Protein AF-A0A958WQB4-F1 (afdb_monomer)

Nearest PDB structures (foldseek):
  7zge-assembly2_B  TM=8.335E-01  e=6.029E-06  Escherichia fergusonii ATCC 35469
  7zge-assembly3_C  TM=7.893E-01  e=1.306E-05  Escherichia fergusonii ATCC 35469
  3bhw-assembly1_A  TM=8.428E-01  e=6.746E-05  Paramagnetospirillum magneticum AMB-1
  3bhw-assembly2_B  TM=8.242E-01  e=7.080E-05  Paramagnetospirillum magneticum AMB-1

Structure (mmCIF, N/CA/C/O backbone):
data_AF-A0A958WQB4-F1
#
_entry.id   AF-A0A958WQB4-F1
#
loop_
_atom_site.group_PDB
_atom_site.id
_atom_site.type_symbol
_atom_site.label_atom_id
_atom_site.label_alt_id
_atom_site.label_comp_id
_atom_site.label_asym_id
_atom_site.label_entity_id
_atom_site.label_seq_id
_atom_site.pdbx_PDB_ins_code
_atom_site.Cartn_x
_atom_site.Cartn_y
_atom_site.Cartn_z
_atom_site.occupancy
_atom_site.B_iso_or_equiv
_atom_site.auth_seq_id
_atom_site.auth_comp_id
_atom_site.auth_asym_id
_atom_site.auth_atom_id
_atom_site.pdbx_PDB_model_num
ATOM 1 N N . MET A 1 1 ? 16.307 -32.058 22.772 1.00 36.66 1 MET A N 1
ATOM 2 C CA . MET A 1 1 ? 16.698 -31.246 21.601 1.00 36.66 1 MET A CA 1
ATOM 3 C C . MET A 1 1 ? 15.423 -30.976 20.825 1.00 36.66 1 MET A C 1
ATOM 5 O O . MET A 1 1 ? 14.982 -31.809 20.044 1.00 36.66 1 MET A O 1
ATOM 9 N N . GLU A 1 2 ? 14.735 -29.910 21.212 1.00 38.12 2 GLU A N 1
ATOM 10 C CA . GLU A 1 2 ? 13.388 -29.583 20.747 1.00 38.12 2 GLU A CA 1
ATOM 11 C C . GLU A 1 2 ? 13.478 -29.045 19.314 1.00 38.12 2 GLU A C 1
ATOM 13 O O . GLU A 1 2 ? 14.290 -28.166 19.022 1.00 38.12 2 GLU A O 1
ATOM 18 N N . ARG A 1 3 ? 12.714 -29.640 18.390 1.00 40.34 3 ARG A N 1
ATOM 19 C CA . ARG A 1 3 ? 12.592 -29.156 17.011 1.00 40.34 3 ARG A CA 1
ATOM 20 C C . ARG A 1 3 ? 12.003 -27.751 17.071 1.00 40.34 3 ARG A C 1
ATOM 22 O O . ARG A 1 3 ? 10.823 -27.598 17.363 1.00 40.34 3 ARG A O 1
ATOM 29 N N . MET A 1 4 ? 12.822 -26.748 16.779 1.00 41.34 4 MET A N 1
ATOM 30 C CA . MET A 1 4 ? 12.370 -25.382 16.558 1.00 41.34 4 MET A CA 1
ATOM 31 C C . MET A 1 4 ? 11.388 -25.420 15.382 1.00 41.34 4 MET A C 1
ATOM 33 O O . MET A 1 4 ? 11.784 -25.669 14.242 1.00 41.34 4 MET A O 1
ATOM 37 N N . MET A 1 5 ? 10.090 -25.305 15.678 1.00 45.34 5 MET A N 1
ATOM 38 C CA . MET A 1 5 ? 9.065 -25.149 14.653 1.00 45.34 5 MET A CA 1
ATOM 39 C C . MET A 1 5 ? 9.446 -23.919 13.836 1.00 45.34 5 MET A C 1
ATOM 41 O O . MET A 1 5 ? 9.732 -22.868 14.405 1.00 45.34 5 MET A O 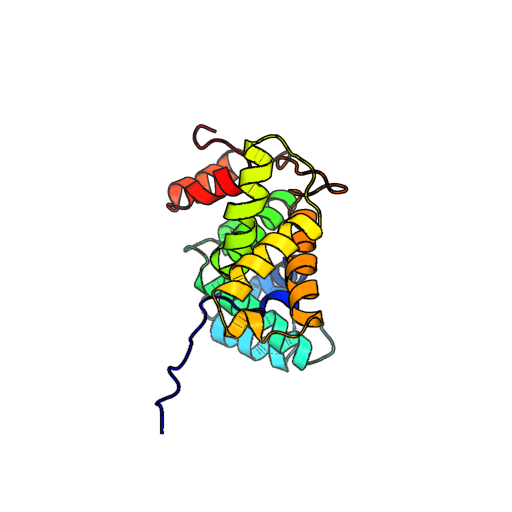1
ATOM 45 N N . ASN A 1 6 ? 9.497 -24.059 12.515 1.00 48.12 6 ASN A N 1
ATOM 46 C CA . ASN A 1 6 ? 9.688 -22.929 11.623 1.00 48.12 6 ASN A CA 1
ATOM 47 C C . ASN A 1 6 ? 8.439 -22.046 11.771 1.00 48.12 6 ASN A C 1
ATOM 49 O O . ASN A 1 6 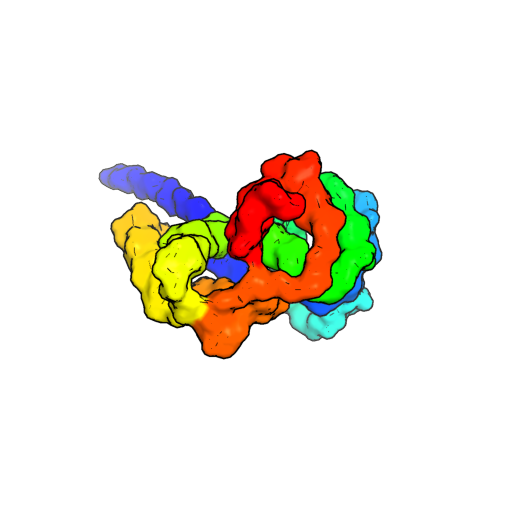? 7.394 -22.363 11.204 1.00 48.12 6 ASN A O 1
ATOM 53 N N . VAL A 1 7 ? 8.492 -21.030 12.639 1.00 58.22 7 VAL A N 1
ATOM 54 C CA . VAL A 1 7 ? 7.377 -20.101 12.848 1.00 58.22 7 VAL A CA 1
ATOM 55 C C . VAL A 1 7 ? 7.329 -19.211 11.613 1.00 58.22 7 VAL A C 1
ATOM 57 O O . VAL A 1 7 ? 7.989 -18.180 11.546 1.00 58.22 7 VAL A O 1
ATOM 60 N N . GLU A 1 8 ? 6.623 -19.656 10.578 1.00 79.81 8 GLU A N 1
ATOM 61 C CA . GLU A 1 8 ? 6.392 -18.845 9.389 1.00 79.81 8 GLU A CA 1
ATOM 62 C C . GLU A 1 8 ? 5.278 -17.839 9.677 1.00 79.81 8 GLU A C 1
ATOM 64 O O . GLU A 1 8 ? 4.127 -18.201 9.917 1.00 79.81 8 GLU A O 1
ATOM 69 N N . SER A 1 9 ? 5.629 -16.554 9.655 1.00 88.81 9 SER A N 1
ATOM 70 C CA . SER A 1 9 ? 4.655 -15.472 9.746 1.00 88.81 9 SER A CA 1
ATOM 71 C C . SER A 1 9 ? 4.117 -15.115 8.367 1.00 88.81 9 SER A C 1
ATOM 73 O O . SER A 1 9 ? 4.869 -14.945 7.405 1.00 88.81 9 SER A O 1
ATOM 75 N N . LYS A 1 10 ? 2.800 -14.909 8.281 1.00 93.44 10 LYS A N 1
ATOM 76 C CA . LYS A 1 10 ? 2.170 -14.296 7.101 1.00 93.44 10 LYS A CA 1
ATOM 77 C C . LYS A 1 10 ? 2.509 -12.805 6.971 1.00 93.44 10 LYS A C 1
ATOM 79 O O . LYS A 1 10 ? 2.299 -12.213 5.912 1.00 93.44 10 LYS A O 1
ATOM 84 N N . TYR A 1 11 ? 2.971 -12.171 8.047 1.00 94.19 11 TYR A N 1
ATOM 85 C CA . TYR A 1 11 ? 3.299 -10.756 8.068 1.00 94.19 11 TYR A CA 1
ATOM 86 C C . TYR A 1 11 ? 4.741 -10.539 7.629 1.00 94.19 11 TYR A C 1
ATOM 88 O O . TYR A 1 11 ? 5.674 -11.203 8.070 1.00 94.19 11 TYR A O 1
ATOM 96 N N . SER A 1 12 ? 4.936 -9.553 6.758 1.00 91.81 12 SER A N 1
ATOM 97 C CA . SER A 1 12 ? 6.267 -9.117 6.360 1.00 91.81 12 SER A CA 1
ATOM 98 C C . SER A 1 12 ? 6.354 -7.600 6.375 1.00 91.81 12 SER A C 1
ATOM 100 O O . SER A 1 12 ? 5.387 -6.891 6.096 1.00 91.81 12 SER A O 1
ATOM 102 N N . ALA A 1 13 ? 7.552 -7.106 6.666 1.00 90.19 13 ALA A N 1
ATOM 103 C CA . ALA A 1 13 ? 7.861 -5.685 6.703 1.00 90.19 13 ALA A CA 1
ATOM 104 C C . ALA A 1 13 ? 8.414 -5.159 5.361 1.00 90.19 13 ALA A C 1
ATOM 106 O O . ALA A 1 13 ? 8.990 -4.071 5.297 1.00 90.19 13 ALA A O 1
ATOM 107 N N . SER A 1 14 ? 8.287 -5.926 4.268 1.00 86.62 14 SER A N 1
ATOM 108 C CA . SER A 1 14 ? 8.971 -5.616 3.003 1.00 86.62 14 SER A CA 1
ATOM 109 C C . SER A 1 14 ? 8.533 -4.294 2.376 1.00 86.62 14 SER A C 1
ATOM 111 O O . SER A 1 14 ? 9.332 -3.606 1.742 1.00 86.62 14 SER A O 1
ATOM 113 N N . PHE A 1 15 ? 7.279 -3.908 2.612 1.00 87.00 15 PHE A N 1
ATOM 114 C CA . PHE A 1 15 ? 6.702 -2.675 2.093 1.00 87.00 15 PHE A CA 1
ATOM 115 C C . PHE A 1 15 ? 7.286 -1.412 2.737 1.00 87.00 15 PHE A C 1
ATOM 117 O O . PHE A 1 15 ? 7.077 -0.321 2.221 1.00 87.00 15 PHE A O 1
ATOM 124 N N . ILE A 1 16 ? 8.062 -1.505 3.827 1.00 88.00 16 ILE A N 1
ATOM 125 C CA . ILE A 1 16 ? 8.692 -0.335 4.467 1.00 88.00 16 ILE A CA 1
ATOM 126 C C . ILE A 1 16 ? 9.502 0.507 3.463 1.00 88.00 16 ILE A C 1
ATOM 128 O O . ILE A 1 16 ? 9.604 1.730 3.584 1.00 88.00 16 ILE A O 1
ATOM 132 N N . ALA A 1 17 ? 10.104 -0.144 2.468 1.00 76.38 17 ALA A N 1
ATOM 133 C CA . ALA A 1 17 ? 10.902 0.527 1.449 1.00 76.38 17 ALA A CA 1
ATOM 134 C C . ALA A 1 17 ? 10.060 1.195 0.342 1.00 76.38 17 ALA A C 1
ATOM 136 O O . ALA A 1 17 ? 10.624 1.909 -0.485 1.00 76.38 17 ALA A O 1
ATOM 137 N N . ALA A 1 18 ? 8.742 0.976 0.317 1.00 79.31 18 ALA A N 1
ATOM 138 C CA . ALA A 1 18 ? 7.855 1.320 -0.785 1.00 79.31 18 ALA A CA 1
ATOM 139 C C . ALA A 1 18 ? 6.419 1.602 -0.295 1.00 79.31 18 ALA A C 1
ATOM 141 O O . ALA A 1 18 ? 5.654 0.672 -0.051 1.00 79.31 18 ALA A O 1
ATOM 142 N N . ALA A 1 19 ? 6.031 2.884 -0.209 1.00 89.12 19 ALA A N 1
ATOM 143 C CA . ALA A 1 19 ? 4.613 3.268 -0.081 1.00 89.12 19 ALA A CA 1
ATOM 144 C C . ALA A 1 19 ? 3.876 3.054 -1.419 1.00 89.12 19 ALA A C 1
ATOM 146 O O . ALA A 1 19 ? 4.029 1.988 -2.014 1.00 89.12 19 ALA A O 1
ATOM 147 N N . LEU A 1 20 ? 3.115 4.013 -1.962 1.00 93.88 20 LEU A N 1
ATOM 148 C CA . LEU A 1 20 ? 2.365 3.750 -3.199 1.00 93.88 20 LEU A CA 1
ATOM 149 C C . LEU A 1 20 ? 3.245 3.526 -4.429 1.00 93.88 20 LEU A C 1
ATOM 151 O O . LEU A 1 20 ? 2.825 2.805 -5.326 1.00 93.88 20 LEU A O 1
ATOM 155 N N . LEU A 1 21 ? 4.465 4.073 -4.466 1.00 94.69 21 LEU A N 1
ATOM 156 C CA . LEU A 1 21 ? 5.343 4.025 -5.647 1.00 94.69 21 LEU A CA 1
ATOM 157 C C . LEU A 1 21 ? 4.671 4.592 -6.915 1.00 94.69 21 LEU A C 1
ATOM 159 O O . LEU A 1 21 ? 4.857 4.072 -8.015 1.00 94.69 21 LEU A O 1
ATOM 163 N N . TYR A 1 22 ? 3.842 5.629 -6.764 1.00 96.94 22 TYR A N 1
ATOM 164 C CA . TYR A 1 22 ? 3.031 6.160 -7.861 1.00 96.94 22 TYR A CA 1
ATOM 165 C C . TYR A 1 22 ? 3.889 6.643 -9.040 1.00 96.94 22 TYR A C 1
ATOM 167 O O . TYR A 1 22 ? 3.704 6.190 -10.168 1.00 96.94 22 TYR A O 1
ATOM 175 N N . GLN A 1 23 ? 4.890 7.487 -8.774 1.00 96.12 23 GLN A N 1
ATOM 176 C CA . GLN A 1 23 ? 5.775 8.030 -9.811 1.00 96.12 23 GLN A CA 1
ATOM 177 C C . GLN A 1 23 ? 6.659 6.954 -10.452 1.00 96.12 23 GLN A C 1
ATOM 179 O O . GLN A 1 23 ? 6.978 7.019 -11.639 1.00 96.12 23 GLN A O 1
ATOM 184 N N . GLU A 1 24 ? 7.069 5.943 -9.689 1.00 95.94 24 GLU A N 1
ATOM 185 C CA . GLU A 1 24 ? 7.783 4.785 -10.221 1.00 95.94 24 GLU A CA 1
ATOM 186 C C . GLU A 1 24 ? 6.883 4.003 -11.181 1.00 95.94 24 GLU A C 1
ATOM 188 O O . GLU A 1 24 ? 7.303 3.721 -12.301 1.00 95.94 24 GLU A O 1
ATOM 193 N N . CYS A 1 25 ? 5.642 3.699 -10.785 1.00 96.94 25 CYS A N 1
ATOM 194 C CA . CYS A 1 25 ? 4.697 2.972 -11.633 1.00 96.94 25 CYS A CA 1
ATOM 195 C C . CYS A 1 25 ? 4.394 3.737 -12.928 1.00 96.94 25 CYS A C 1
ATOM 197 O O . CYS A 1 25 ? 4.380 3.126 -13.994 1.00 96.94 25 CYS A O 1
ATOM 199 N N . LEU A 1 26 ? 4.240 5.067 -12.869 1.00 97.56 26 LEU A N 1
ATOM 200 C CA . LEU A 1 26 ? 4.072 5.890 -14.071 1.00 97.56 26 LEU A CA 1
ATOM 201 C C . LEU A 1 26 ? 5.257 5.768 -15.032 1.00 97.56 26 LEU A C 1
ATOM 203 O O . LEU A 1 26 ? 5.066 5.549 -16.227 1.00 97.56 26 LEU A O 1
ATOM 207 N N . ARG A 1 27 ? 6.486 5.855 -14.513 1.00 96.69 27 ARG A N 1
ATOM 208 C CA . ARG A 1 27 ? 7.704 5.704 -15.323 1.00 96.69 27 ARG A CA 1
ATOM 209 C C . ARG A 1 27 ? 7.843 4.301 -15.912 1.00 96.69 27 ARG A C 1
ATOM 211 O O . ARG A 1 27 ? 8.322 4.146 -17.029 1.00 96.69 27 ARG A O 1
ATOM 218 N N . MET A 1 28 ? 7.368 3.283 -15.200 1.00 96.31 28 MET A N 1
ATOM 219 C CA . MET A 1 28 ? 7.376 1.890 -15.649 1.00 96.31 28 MET A CA 1
ATOM 220 C C . MET A 1 28 ? 6.181 1.507 -16.534 1.00 96.31 28 MET A C 1
ATOM 222 O O . MET A 1 28 ? 6.001 0.318 -16.783 1.00 96.31 28 MET A O 1
ATOM 226 N N . LYS A 1 29 ? 5.384 2.458 -17.049 1.00 97.44 29 LYS A N 1
ATOM 227 C CA . LYS A 1 29 ? 4.198 2.174 -17.881 1.00 97.44 29 LYS A CA 1
ATOM 228 C C . LYS A 1 29 ? 4.443 1.123 -18.958 1.00 97.44 29 LYS A C 1
ATOM 230 O O . LYS A 1 29 ? 3.736 0.120 -19.011 1.00 97.44 29 LYS A O 1
ATOM 235 N N . GLU A 1 30 ? 5.478 1.324 -19.768 1.00 97.19 30 GLU A N 1
ATOM 236 C CA . GLU A 1 30 ? 5.793 0.411 -20.867 1.00 97.19 30 GLU A CA 1
ATOM 237 C C . GLU A 1 30 ? 6.183 -0.983 -20.370 1.00 97.19 30 GLU A C 1
ATOM 239 O O . GLU A 1 30 ? 5.882 -1.967 -21.035 1.00 97.19 30 GLU A O 1
ATOM 244 N N . ILE A 1 31 ? 6.830 -1.088 -19.205 1.00 97.62 31 ILE A N 1
ATOM 245 C CA . ILE A 1 31 ? 7.198 -2.368 -18.584 1.00 97.62 31 ILE A CA 1
ATOM 246 C C . ILE A 1 31 ? 5.948 -3.074 -18.045 1.00 97.62 31 ILE A C 1
ATOM 248 O O . ILE A 1 31 ? 5.775 -4.265 -18.286 1.00 97.62 31 ILE A O 1
ATOM 252 N N . LEU A 1 32 ? 5.070 -2.345 -17.351 1.00 97.69 32 LEU A N 1
ATOM 253 C CA . LEU A 1 32 ? 3.864 -2.868 -16.695 1.00 97.69 32 LEU A CA 1
ATOM 254 C C . LEU A 1 32 ? 2.785 -3.336 -17.679 1.00 97.69 32 LEU A C 1
ATOM 256 O O . LEU A 1 32 ? 2.013 -4.235 -17.361 1.00 97.69 32 LEU A O 1
ATOM 260 N N . LEU A 1 33 ? 2.732 -2.738 -18.870 1.00 97.44 33 LEU A N 1
ATOM 261 C CA . LEU A 1 33 ? 1.832 -3.148 -19.953 1.00 97.44 33 LEU A CA 1
ATOM 262 C C . LEU A 1 33 ? 2.430 -4.240 -20.855 1.00 97.44 33 LEU A C 1
ATOM 264 O O . LEU A 1 33 ? 1.761 -4.719 -21.768 1.00 97.44 33 LEU A O 1
ATOM 268 N N . SER A 1 34 ? 3.688 -4.621 -20.629 1.00 96.44 34 SER A N 1
ATOM 269 C CA . SER A 1 34 ? 4.406 -5.558 -21.486 1.00 96.44 34 SER A CA 1
ATOM 270 C C . SER A 1 34 ? 3.982 -7.005 -21.230 1.00 96.44 34 SER A C 1
ATOM 272 O O . SER A 1 34 ? 3.975 -7.420 -20.070 1.00 96.44 34 SER A O 1
ATOM 274 N N . PRO A 1 35 ? 3.776 -7.830 -22.275 1.00 94.06 35 PRO A N 1
ATOM 275 C CA . PRO A 1 35 ? 3.652 -9.278 -22.092 1.00 94.06 35 PRO A CA 1
ATOM 276 C C . PRO A 1 35 ? 4.941 -9.884 -21.499 1.00 94.06 35 PRO A C 1
ATOM 278 O O . PRO A 1 35 ? 4.878 -10.777 -20.662 1.00 94.06 35 PRO A O 1
ATOM 281 N N . ASP A 1 36 ? 6.109 -9.319 -21.833 1.00 95.94 36 ASP A N 1
ATOM 282 C CA . ASP A 1 36 ? 7.420 -9.714 -21.286 1.00 95.94 36 ASP A CA 1
ATOM 283 C C . ASP A 1 36 ? 7.788 -9.020 -19.954 1.00 95.94 36 ASP A C 1
ATOM 285 O O . ASP A 1 36 ? 8.954 -8.673 -19.725 1.00 95.94 36 ASP A O 1
ATOM 289 N N . PHE A 1 37 ? 6.806 -8.761 -19.083 1.00 96.38 37 PHE A N 1
ATOM 290 C CA . PHE A 1 37 ? 6.986 -8.005 -17.834 1.00 96.38 37 PHE A CA 1
ATOM 291 C C . PHE A 1 37 ? 8.213 -8.456 -17.022 1.00 96.38 37 PHE A C 1
ATOM 293 O O . PHE A 1 37 ? 9.080 -7.635 -16.718 1.00 96.38 37 PHE A O 1
ATOM 300 N N . GLU A 1 38 ? 8.334 -9.755 -16.720 1.00 96.31 38 GLU A N 1
ATOM 301 C CA . GLU A 1 38 ? 9.395 -10.278 -15.842 1.00 96.31 38 GLU A CA 1
ATOM 302 C C . GLU A 1 38 ? 10.807 -10.044 -16.383 1.00 96.31 38 GLU A C 1
ATOM 304 O O . GLU A 1 38 ? 11.727 -9.694 -15.634 1.00 96.31 38 GLU A O 1
ATOM 309 N N . LYS A 1 39 ? 10.977 -10.179 -17.701 1.00 97.00 39 LYS A N 1
ATOM 310 C CA . LYS A 1 39 ? 12.251 -9.909 -18.366 1.00 97.00 39 LYS A CA 1
ATOM 311 C C . LYS A 1 39 ? 12.601 -8.427 -18.255 1.00 97.00 39 LYS A C 1
ATOM 313 O O . LYS A 1 39 ? 13.686 -8.083 -17.787 1.00 97.00 39 LYS A O 1
ATOM 318 N N . ARG A 1 40 ? 11.666 -7.549 -18.626 1.00 97.31 40 ARG A N 1
ATOM 319 C CA . ARG A 1 40 ? 11.899 -6.097 -18.682 1.00 97.31 40 ARG A CA 1
ATOM 320 C C . ARG A 1 40 ? 12.108 -5.483 -17.304 1.00 97.31 40 ARG A C 1
ATOM 322 O O . ARG A 1 40 ? 13.007 -4.668 -17.125 1.00 97.31 40 ARG A O 1
ATOM 329 N N . ILE A 1 41 ? 11.340 -5.909 -16.303 1.00 96.19 41 ILE A N 1
ATOM 330 C CA . ILE A 1 41 ? 11.527 -5.439 -14.927 1.00 96.19 41 ILE A CA 1
ATOM 331 C C . ILE A 1 41 ? 12.810 -6.001 -14.289 1.00 96.19 41 ILE A C 1
ATOM 333 O O . ILE A 1 41 ? 13.356 -5.409 -13.359 1.00 96.19 41 ILE A O 1
ATOM 337 N N . GLY A 1 42 ? 13.327 -7.132 -14.783 1.00 95.69 42 GLY A N 1
ATOM 338 C CA . GLY A 1 42 ? 14.665 -7.633 -14.456 1.00 95.69 42 GLY A CA 1
ATOM 339 C C . GLY A 1 42 ? 15.770 -6.746 -15.021 1.00 95.69 42 GLY A C 1
ATOM 340 O O . GLY A 1 42 ? 16.646 -6.319 -14.271 1.00 95.69 42 GLY A O 1
ATOM 341 N N . GLN A 1 43 ? 15.685 -6.423 -16.313 1.00 95.94 43 GLN A N 1
ATOM 342 C CA . GLN A 1 43 ? 16.634 -5.545 -17.009 1.00 95.94 43 GLN A CA 1
ATOM 343 C C . GLN A 1 43 ? 16.705 -4.152 -16.380 1.00 95.94 43 GLN A C 1
ATOM 345 O O . GLN A 1 43 ? 17.796 -3.631 -16.158 1.00 95.94 43 GLN A O 1
ATOM 350 N N . GLU A 1 44 ? 15.560 -3.594 -15.978 1.00 95.44 44 GLU A N 1
ATOM 351 C CA . GLU A 1 44 ? 15.486 -2.262 -15.368 1.00 95.44 44 GLU A CA 1
ATOM 352 C C . GLU A 1 44 ? 16.339 -2.117 -14.091 1.00 95.44 44 GLU A C 1
ATOM 354 O O . GLU A 1 44 ? 16.825 -1.027 -13.776 1.00 95.44 44 GLU A O 1
ATOM 359 N N . VAL A 1 45 ? 16.590 -3.208 -13.356 1.00 94.38 45 VAL A N 1
ATOM 360 C CA . VAL A 1 45 ? 17.476 -3.178 -12.177 1.00 94.38 45 VAL A CA 1
ATOM 361 C C . VAL A 1 45 ? 18.904 -2.789 -12.562 1.00 94.38 45 VAL A C 1
ATOM 363 O O . VAL A 1 45 ? 19.556 -2.037 -11.826 1.00 94.38 45 VAL A O 1
ATOM 366 N N . GLU A 1 46 ? 19.383 -3.272 -13.703 1.00 94.12 46 GLU A N 1
ATOM 367 C CA . GLU A 1 46 ? 20.739 -3.020 -14.188 1.00 94.12 46 GLU A CA 1
ATOM 368 C C . GLU A 1 46 ? 20.792 -1.758 -15.050 1.00 94.12 46 GLU A C 1
ATOM 370 O O . GLU A 1 46 ? 21.608 -0.876 -14.786 1.00 94.12 46 GLU A O 1
ATOM 375 N N . GLU A 1 47 ? 19.872 -1.638 -16.006 1.00 93.56 47 GLU A N 1
ATOM 376 C CA . GLU A 1 47 ? 19.889 -0.613 -17.053 1.00 93.56 47 GLU A CA 1
ATOM 377 C C . GLU A 1 47 ? 19.406 0.758 -16.561 1.00 93.56 47 GLU A C 1
ATOM 379 O O . GLU A 1 47 ? 19.881 1.779 -17.056 1.00 93.56 47 GLU A O 1
ATOM 384 N N . ASN A 1 48 ? 18.522 0.807 -15.550 1.00 93.69 48 ASN A N 1
ATOM 385 C CA . ASN A 1 48 ? 17.951 2.050 -15.009 1.00 93.69 48 ASN A CA 1
ATOM 386 C C . ASN A 1 48 ? 17.361 2.969 -16.096 1.00 93.69 48 ASN A C 1
ATOM 388 O O . ASN A 1 48 ? 17.518 4.194 -16.036 1.00 93.69 48 ASN A O 1
ATOM 392 N N . ALA A 1 49 ? 16.731 2.379 -17.109 1.00 92.62 49 ALA A N 1
ATOM 393 C CA . ALA A 1 49 ? 16.272 3.098 -18.285 1.00 92.62 49 ALA A CA 1
ATOM 394 C C . ALA A 1 49 ? 15.093 4.020 -17.951 1.00 92.62 49 ALA A C 1
ATOM 396 O O . ALA A 1 49 ? 14.994 5.109 -18.518 1.00 92.62 49 ALA A O 1
ATOM 397 N N . VAL A 1 50 ? 14.222 3.619 -17.014 1.00 92.81 50 VAL A N 1
ATOM 398 C CA . VAL A 1 50 ? 12.985 4.362 -16.708 1.00 92.81 50 VAL A CA 1
ATOM 399 C C . VAL A 1 50 ? 12.856 4.821 -15.257 1.00 92.81 50 VAL A C 1
ATOM 401 O O . VAL A 1 50 ? 12.303 5.889 -15.010 1.00 92.81 50 VAL A O 1
ATOM 404 N N . LEU A 1 51 ? 13.374 4.083 -14.271 1.00 89.88 51 LEU A N 1
ATOM 405 C CA . LEU A 1 51 ? 13.249 4.453 -12.855 1.00 89.88 51 LEU A CA 1
ATOM 406 C C . LEU A 1 51 ? 14.090 5.679 -12.500 1.00 89.88 51 LEU A C 1
ATOM 408 O O . LEU A 1 51 ? 13.768 6.388 -11.546 1.00 89.88 51 LEU A O 1
ATOM 412 N N . SER A 1 52 ? 15.181 5.923 -13.227 1.00 87.94 52 SER A N 1
ATOM 413 C CA . SER A 1 52 ? 16.137 7.008 -12.961 1.00 87.94 52 SER A CA 1
ATOM 414 C C . SER A 1 52 ? 16.619 7.057 -11.497 1.00 87.94 52 SER A C 1
ATOM 416 O O . SER A 1 52 ? 16.969 8.113 -10.970 1.00 87.94 52 SER A O 1
ATOM 418 N N . VAL A 1 53 ? 16.650 5.911 -10.810 1.00 89.50 53 VAL A N 1
ATOM 419 C CA . VAL A 1 53 ? 17.093 5.792 -9.415 1.00 89.50 53 VAL A CA 1
ATOM 420 C C . VAL A 1 53 ? 18.567 5.420 -9.405 1.00 89.50 53 VAL A C 1
ATOM 422 O O . VAL A 1 53 ? 18.953 4.367 -9.906 1.00 89.50 53 VAL A O 1
ATOM 425 N N . LYS A 1 54 ? 19.403 6.270 -8.799 1.00 88.19 54 LYS A N 1
ATOM 426 C CA . LYS A 1 54 ? 20.872 6.160 -8.872 1.00 88.19 54 LYS A CA 1
ATOM 427 C C . LYS A 1 54 ? 21.414 4.811 -8.396 1.00 88.19 54 LYS A C 1
ATOM 429 O O . LYS A 1 54 ? 22.289 4.237 -9.037 1.00 88.19 54 LYS A O 1
ATOM 434 N N . THR A 1 55 ? 20.911 4.294 -7.276 1.00 92.88 55 THR A N 1
ATOM 435 C CA . THR A 1 55 ? 21.484 3.094 -6.657 1.00 92.88 55 THR A CA 1
ATOM 436 C C . THR A 1 55 ? 20.783 1.822 -7.127 1.00 92.88 55 THR A C 1
ATOM 438 O O . THR A 1 55 ? 19.561 1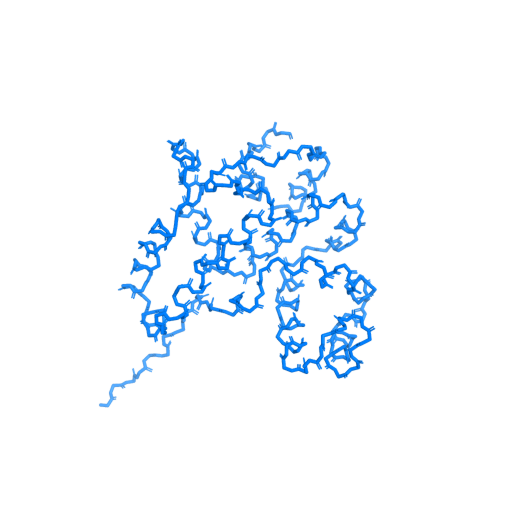.686 -7.041 1.00 92.88 55 THR A O 1
ATOM 441 N N . ARG A 1 56 ? 21.581 0.836 -7.553 1.00 94.56 56 ARG A N 1
ATOM 442 C CA . ARG A 1 56 ? 21.096 -0.499 -7.939 1.00 94.56 56 ARG A CA 1
ATOM 443 C C . ARG A 1 56 ? 20.295 -1.172 -6.824 1.00 94.56 56 ARG A C 1
ATOM 445 O O . ARG A 1 56 ? 19.278 -1.802 -7.085 1.00 94.56 56 ARG A O 1
ATOM 452 N N . SER A 1 57 ? 20.713 -1.004 -5.569 1.00 92.31 57 SER A N 1
ATOM 453 C CA . SER A 1 57 ? 20.002 -1.559 -4.411 1.00 92.31 57 SER A CA 1
ATOM 454 C C . SER A 1 57 ? 18.601 -0.966 -4.237 1.00 92.31 57 SER A C 1
ATOM 456 O O . SER A 1 57 ? 17.668 -1.703 -3.924 1.00 92.31 57 SER A O 1
ATOM 458 N N . ALA A 1 58 ? 18.413 0.337 -4.476 1.00 90.94 58 ALA A N 1
ATOM 459 C CA . ALA A 1 58 ? 17.086 0.945 -4.451 1.00 90.94 58 ALA A CA 1
ATOM 460 C C . ALA A 1 58 ? 16.227 0.489 -5.638 1.00 90.94 58 ALA A C 1
ATOM 462 O O . ALA A 1 58 ? 15.074 0.127 -5.418 1.00 90.94 58 ALA A O 1
ATOM 463 N N . ARG A 1 59 ? 16.792 0.395 -6.851 1.00 94.25 59 ARG A N 1
ATOM 464 C CA . ARG A 1 59 ? 16.083 -0.167 -8.020 1.00 94.25 59 ARG A CA 1
ATOM 465 C C . ARG A 1 59 ? 15.628 -1.600 -7.788 1.00 94.25 59 ARG A C 1
ATOM 467 O O . ARG A 1 59 ? 14.471 -1.927 -8.033 1.00 94.25 59 ARG A O 1
ATOM 474 N N . LYS A 1 60 ? 16.505 -2.447 -7.242 1.00 94.38 60 LYS A N 1
ATOM 475 C CA . LYS A 1 60 ? 16.167 -3.830 -6.887 1.00 94.38 60 LYS A CA 1
ATOM 476 C C . LYS A 1 60 ? 14.998 -3.886 -5.901 1.00 94.38 60 LYS A C 1
ATOM 478 O O . LYS A 1 60 ? 14.084 -4.674 -6.100 1.00 94.38 60 LYS A O 1
ATOM 483 N N . ARG A 1 61 ? 14.986 -3.027 -4.877 1.00 92.12 61 ARG A N 1
ATOM 484 C CA . ARG A 1 61 ? 13.863 -2.957 -3.926 1.00 92.12 61 ARG A CA 1
ATOM 485 C C . ARG A 1 61 ? 12.564 -2.512 -4.597 1.00 92.12 61 ARG A C 1
ATOM 487 O O . ARG A 1 61 ? 11.555 -3.182 -4.436 1.00 92.12 61 ARG A O 1
ATOM 494 N N . ILE A 1 62 ? 12.591 -1.434 -5.383 1.00 94.00 62 ILE A N 1
ATOM 495 C CA . ILE A 1 62 ? 11.402 -0.926 -6.091 1.00 94.00 62 ILE A CA 1
ATOM 496 C C . ILE A 1 62 ? 10.825 -2.002 -7.016 1.00 94.00 62 ILE A C 1
ATOM 498 O O . ILE A 1 62 ? 9.646 -2.326 -6.926 1.00 94.00 62 ILE A O 1
ATOM 502 N N . THR A 1 63 ? 11.663 -2.605 -7.859 1.00 94.81 63 THR A N 1
ATOM 503 C CA . THR A 1 63 ? 11.233 -3.650 -8.802 1.00 94.81 63 THR A CA 1
ATOM 504 C C . THR A 1 63 ? 10.707 -4.901 -8.098 1.00 94.81 63 THR A C 1
ATOM 506 O O . THR A 1 63 ? 9.764 -5.517 -8.584 1.00 94.81 63 THR A O 1
ATOM 509 N N . GLN A 1 64 ? 11.260 -5.285 -6.943 1.00 94.75 64 GLN A N 1
ATOM 510 C CA . GLN A 1 64 ? 10.723 -6.387 -6.135 1.00 94.75 64 GLN A CA 1
ATOM 511 C C . GLN A 1 64 ? 9.328 -6.080 -5.586 1.00 94.75 64 GLN A C 1
ATOM 513 O O . GLN A 1 64 ? 8.449 -6.937 -5.641 1.00 94.75 64 GLN A O 1
ATOM 518 N N . GLU A 1 65 ? 9.099 -4.866 -5.090 1.00 95.12 65 GLU A N 1
ATOM 519 C CA . GLU A 1 65 ? 7.782 -4.474 -4.582 1.00 95.12 65 GLU A CA 1
ATOM 520 C C . GLU A 1 65 ? 6.754 -4.341 -5.715 1.00 95.12 65 GLU A C 1
ATOM 522 O O . GLU A 1 65 ? 5.603 -4.740 -5.555 1.00 95.12 65 GLU A O 1
ATOM 527 N N . VAL A 1 66 ? 7.179 -3.896 -6.897 1.00 96.00 66 VAL A N 1
ATOM 528 C CA . VAL A 1 66 ? 6.337 -3.880 -8.103 1.00 96.00 66 VAL A CA 1
ATOM 529 C C . VAL A 1 66 ? 5.985 -5.297 -8.555 1.00 96.00 66 VAL A C 1
ATOM 531 O O . VAL A 1 66 ? 4.822 -5.542 -8.854 1.00 96.00 66 VAL A O 1
ATOM 534 N N . ARG A 1 67 ? 6.924 -6.256 -8.530 1.00 96.56 67 ARG A N 1
ATOM 535 C CA . ARG A 1 67 ? 6.619 -7.675 -8.813 1.00 96.56 67 ARG A CA 1
ATOM 536 C C . ARG A 1 67 ? 5.571 -8.246 -7.860 1.00 96.56 67 ARG A C 1
ATOM 538 O O . ARG A 1 67 ? 4.641 -8.907 -8.306 1.00 96.56 67 ARG A O 1
ATOM 545 N N . LYS A 1 68 ? 5.674 -7.961 -6.557 1.00 95.50 68 LYS A N 1
ATOM 546 C CA . LYS A 1 68 ? 4.668 -8.407 -5.571 1.00 95.50 68 LYS A CA 1
ATOM 547 C C . LYS A 1 68 ? 3.278 -7.870 -5.891 1.00 95.50 68 LYS A C 1
ATOM 549 O O . LYS A 1 68 ? 2.299 -8.601 -5.810 1.00 95.50 68 LYS A O 1
ATOM 554 N N . ARG A 1 69 ? 3.202 -6.597 -6.281 1.00 96.31 69 ARG A N 1
ATOM 555 C CA . ARG A 1 69 ? 1.949 -5.935 -6.661 1.00 96.31 69 ARG A CA 1
ATOM 556 C C . ARG A 1 69 ? 1.408 -6.456 -7.990 1.00 96.31 69 ARG A C 1
ATOM 558 O O . ARG A 1 69 ? 0.209 -6.678 -8.092 1.00 96.31 69 ARG A O 1
ATOM 565 N N . GLN A 1 70 ? 2.279 -6.721 -8.965 1.00 96.69 70 GLN A N 1
ATOM 566 C CA . GLN A 1 70 ? 1.917 -7.382 -10.220 1.00 96.69 70 GLN A CA 1
ATOM 567 C C . GLN A 1 70 ? 1.280 -8.749 -9.959 1.00 96.69 70 GLN A C 1
ATOM 569 O O . GLN A 1 70 ? 0.250 -9.054 -10.546 1.00 96.69 70 GLN A O 1
ATOM 574 N N . ALA A 1 71 ? 1.866 -9.550 -9.065 1.00 96.94 71 ALA A N 1
ATOM 575 C CA . ALA A 1 71 ? 1.414 -10.912 -8.790 1.00 96.94 71 ALA A CA 1
ATOM 576 C C . ALA A 1 71 ? -0.014 -10.993 -8.220 1.00 96.94 71 ALA A C 1
ATOM 578 O O . ALA A 1 71 ? -0.652 -12.036 -8.322 1.00 96.94 71 ALA A O 1
ATOM 579 N N . VAL A 1 72 ? -0.524 -9.908 -7.625 1.00 97.12 72 VAL A N 1
ATOM 580 C CA . VAL A 1 72 ? -1.896 -9.834 -7.088 1.00 97.12 72 VAL A CA 1
ATOM 581 C C . VAL A 1 72 ? -2.846 -8.992 -7.948 1.00 97.12 72 VAL A C 1
ATOM 583 O O . VAL A 1 72 ? -4.044 -8.912 -7.644 1.00 97.12 72 VAL A O 1
ATOM 586 N N . ALA A 1 73 ? -2.329 -8.353 -9.000 1.00 97.38 73 ALA A N 1
ATOM 587 C CA . ALA A 1 73 ? -3.102 -7.502 -9.889 1.00 97.38 73 ALA A CA 1
ATOM 588 C C . ALA A 1 73 ? -4.045 -8.353 -10.761 1.00 97.38 73 ALA A C 1
ATOM 590 O O . ALA A 1 73 ? -3.588 -9.308 -11.386 1.00 97.38 73 ALA A O 1
ATOM 591 N N . PRO A 1 74 ? -5.349 -8.026 -10.835 1.00 96.62 74 PRO A N 1
ATOM 592 C CA . PRO A 1 74 ? -6.264 -8.693 -11.754 1.00 96.62 74 PRO A CA 1
ATOM 593 C C . PRO A 1 74 ? -5.849 -8.518 -13.218 1.00 96.62 74 PRO A C 1
ATOM 595 O O . PRO A 1 74 ? -5.246 -7.507 -13.589 1.00 96.62 74 PRO A O 1
ATOM 598 N N . ASP A 1 75 ? -6.273 -9.440 -14.079 1.00 94.12 75 ASP A N 1
ATOM 599 C CA . ASP A 1 75 ? -6.047 -9.319 -15.520 1.00 94.12 75 ASP A CA 1
ATOM 600 C C . ASP A 1 75 ? -6.595 -7.995 -16.065 1.00 94.12 75 ASP A C 1
ATOM 602 O O . ASP A 1 75 ? -7.747 -7.620 -15.805 1.00 94.12 75 ASP A O 1
ATOM 606 N N . GLY A 1 76 ? -5.766 -7.290 -16.838 1.00 96.19 76 GLY A N 1
ATOM 607 C CA . GLY A 1 76 ? -6.086 -5.976 -17.403 1.00 96.19 76 GLY A CA 1
ATOM 608 C C . GLY A 1 76 ? -5.962 -4.800 -16.426 1.00 96.19 76 GLY A C 1
ATOM 609 O O . GLY A 1 76 ? -6.233 -3.666 -16.824 1.00 96.19 76 GLY A O 1
ATOM 610 N N . PHE A 1 77 ? -5.519 -5.024 -15.182 1.00 98.19 77 PHE A N 1
ATOM 611 C CA . PHE A 1 77 ? -5.404 -3.974 -14.164 1.00 98.19 77 PHE A CA 1
ATOM 612 C C . PHE A 1 77 ? -4.566 -2.780 -14.617 1.00 98.19 77 PHE A C 1
ATOM 614 O O . PHE A 1 77 ? -5.004 -1.645 -14.461 1.00 98.19 77 PHE A O 1
ATOM 621 N N . TRP A 1 78 ? -3.388 -3.002 -15.203 1.00 98.25 78 TRP A N 1
ATOM 622 C CA . TRP A 1 78 ? -2.519 -1.889 -15.598 1.00 98.25 78 TRP A CA 1
ATOM 623 C C . TRP A 1 78 ? -3.082 -1.090 -16.769 1.00 98.25 78 TRP A C 1
ATOM 625 O O . TRP A 1 78 ? -2.983 0.135 -16.773 1.00 98.25 78 TRP A O 1
ATOM 635 N N . SER A 1 79 ? -3.746 -1.748 -17.722 1.00 98.12 79 SER A N 1
ATOM 636 C CA . SER A 1 79 ? -4.461 -1.062 -18.803 1.00 98.12 79 SER A CA 1
ATOM 637 C C . SER A 1 79 ? -5.570 -0.170 -18.248 1.00 98.12 79 SER A C 1
ATOM 639 O O . SER A 1 79 ? -5.661 0.991 -18.638 1.00 98.12 79 SER A O 1
ATOM 641 N N . PHE A 1 80 ? -6.356 -0.681 -17.294 1.00 98.19 80 PHE A N 1
ATOM 642 C CA . PHE A 1 80 ? -7.359 0.102 -16.574 1.00 98.19 80 PHE A CA 1
ATOM 643 C C . PHE A 1 80 ? -6.723 1.278 -15.819 1.00 98.19 80 PHE A C 1
ATOM 645 O O . PHE A 1 80 ? -7.144 2.417 -16.007 1.00 98.19 80 PHE A O 1
ATOM 652 N N . PHE A 1 81 ? -5.680 1.019 -15.024 1.00 98.38 81 PHE A N 1
ATOM 653 C CA . PHE A 1 81 ? -4.949 2.004 -14.223 1.00 98.38 81 PHE A CA 1
ATOM 654 C C . PHE A 1 81 ? -4.475 3.193 -15.067 1.00 98.38 81 PHE A C 1
ATOM 656 O O . PHE A 1 81 ? -4.771 4.340 -14.738 1.00 98.38 81 PHE A O 1
ATOM 663 N N . PHE A 1 82 ? -3.804 2.951 -16.196 1.00 98.31 82 PHE A N 1
ATOM 664 C CA . PHE A 1 82 ? -3.257 4.030 -17.029 1.00 98.31 82 PHE A CA 1
ATOM 665 C C . PHE A 1 82 ? -4.313 4.867 -17.767 1.00 98.31 82 PHE A C 1
ATOM 667 O O . PHE A 1 82 ? -3.963 5.903 -18.328 1.00 98.31 82 PHE A O 1
ATOM 674 N N . GLN A 1 83 ? -5.581 4.449 -17.760 1.00 97.50 83 GLN A N 1
ATOM 675 C CA . GLN A 1 83 ? -6.710 5.224 -18.289 1.00 97.50 83 GLN A CA 1
ATOM 676 C C . GLN A 1 83 ? -7.400 6.078 -17.216 1.00 97.50 83 GLN A C 1
ATOM 678 O O . GLN A 1 83 ? -8.216 6.935 -17.548 1.00 97.50 83 GLN A O 1
ATOM 683 N N . GLN A 1 84 ? -7.095 5.850 -15.935 1.00 97.75 84 GLN A N 1
ATOM 684 C CA . GLN A 1 84 ? -7.714 6.573 -14.829 1.00 97.75 84 GLN A CA 1
ATOM 685 C C . GLN A 1 84 ? -7.051 7.938 -14.581 1.00 97.75 84 GLN A C 1
ATOM 687 O O . GLN A 1 84 ? -5.854 8.095 -14.830 1.00 97.75 84 GLN A O 1
ATOM 692 N N . PRO A 1 85 ? -7.789 8.918 -14.025 1.00 97.06 85 PRO A N 1
ATOM 693 C CA . PRO A 1 85 ? -7.180 10.128 -13.481 1.00 97.06 85 PRO A CA 1
ATOM 694 C C . PRO A 1 85 ? -6.293 9.807 -12.266 1.00 97.06 85 PRO A C 1
ATOM 696 O O . PRO A 1 85 ? -6.486 8.793 -11.596 1.00 97.06 85 PRO A O 1
ATOM 699 N N . GLU A 1 86 ? -5.357 10.703 -11.944 1.00 96.88 86 GLU A N 1
ATOM 700 C CA . GLU A 1 86 ? -4.347 10.520 -10.885 1.00 96.88 86 GLU A CA 1
ATOM 701 C C . GLU A 1 86 ? -4.927 10.050 -9.537 1.00 96.88 86 GLU A C 1
ATOM 703 O O . GLU A 1 86 ? -4.407 9.119 -8.924 1.00 96.88 86 GLU A O 1
ATOM 708 N N . GLU A 1 87 ? -6.024 10.650 -9.075 1.00 96.62 87 GLU A N 1
ATOM 709 C CA . GLU A 1 87 ? -6.630 10.284 -7.787 1.00 96.62 87 GLU A CA 1
ATOM 710 C C . GLU A 1 87 ? -7.163 8.840 -7.790 1.00 96.62 87 GLU A C 1
ATOM 712 O O . GLU A 1 87 ? -6.961 8.086 -6.839 1.00 96.62 87 GLU A O 1
ATOM 717 N N . ALA A 1 88 ? -7.756 8.405 -8.902 1.00 98.00 88 ALA A N 1
ATOM 718 C CA . ALA A 1 88 ? -8.190 7.023 -9.090 1.00 98.00 88 ALA A CA 1
ATOM 719 C C . ALA A 1 88 ? -6.998 6.062 -9.256 1.00 98.00 88 ALA A C 1
ATOM 721 O O . ALA A 1 88 ? -7.026 4.943 -8.743 1.00 98.00 88 ALA A O 1
ATOM 722 N N . GLN A 1 89 ? -5.913 6.496 -9.902 1.00 98.38 89 GLN A N 1
ATOM 723 C CA . GLN A 1 89 ? -4.671 5.724 -9.989 1.00 98.38 89 GLN A CA 1
ATOM 724 C C . GLN A 1 89 ? -4.084 5.442 -8.601 1.00 98.38 89 GLN A C 1
ATOM 726 O O . GLN A 1 89 ? -3.763 4.296 -8.281 1.00 98.38 89 GLN A O 1
ATOM 731 N N . LYS A 1 90 ? -3.995 6.456 -7.737 1.00 98.12 90 LYS A N 1
ATOM 732 C CA . LYS A 1 90 ? -3.493 6.293 -6.364 1.00 98.12 90 LYS A CA 1
ATOM 733 C C . LYS A 1 90 ? -4.334 5.298 -5.557 1.00 98.12 90 LYS A C 1
ATOM 735 O O . LYS A 1 90 ? -3.767 4.448 -4.870 1.00 98.12 90 LYS A O 1
ATOM 740 N N . LEU A 1 91 ? -5.661 5.332 -5.698 1.00 98.44 91 LEU A N 1
ATOM 741 C CA . LEU A 1 91 ? -6.554 4.336 -5.091 1.00 98.44 91 LEU A CA 1
ATOM 742 C C . LEU A 1 91 ? -6.321 2.933 -5.664 1.00 98.44 91 LEU A C 1
ATOM 744 O O . LEU A 1 91 ? -6.211 1.969 -4.913 1.00 98.44 91 LEU A O 1
ATOM 748 N N . ALA A 1 92 ? -6.172 2.792 -6.978 1.00 98.44 92 ALA A N 1
ATOM 749 C CA . ALA A 1 92 ? -5.866 1.498 -7.584 1.00 98.44 92 ALA A CA 1
ATOM 750 C C . ALA A 1 92 ? -4.519 0.925 -7.089 1.00 98.44 92 ALA A C 1
ATOM 752 O O . ALA A 1 92 ? -4.400 -0.281 -6.876 1.00 98.44 92 ALA A O 1
ATOM 753 N N . LEU A 1 93 ? -3.513 1.765 -6.827 1.00 98.56 93 LEU A N 1
ATOM 754 C CA . LEU A 1 93 ? -2.267 1.316 -6.190 1.00 98.56 93 LEU A CA 1
ATOM 755 C C . LEU A 1 93 ? -2.465 0.935 -4.722 1.00 98.56 93 LEU A C 1
ATOM 757 O O . LEU A 1 93 ? -1.882 -0.055 -4.281 1.00 98.56 93 LEU A O 1
ATOM 761 N N . LEU A 1 94 ? -3.304 1.665 -3.978 1.00 98.62 94 LEU A N 1
ATOM 762 C CA . LEU A 1 94 ? -3.690 1.276 -2.621 1.00 98.62 94 LEU A CA 1
ATOM 763 C C . LEU A 1 94 ? -4.323 -0.120 -2.616 1.00 98.62 94 LEU A C 1
ATOM 765 O O . LEU A 1 94 ? -3.960 -0.933 -1.770 1.00 98.62 94 LEU A O 1
ATOM 769 N N . PHE A 1 95 ? -5.202 -0.425 -3.574 1.00 98.69 95 PHE A N 1
ATOM 770 C CA . PHE A 1 95 ? -5.772 -1.765 -3.734 1.00 98.69 95 PHE A CA 1
ATOM 771 C C . PHE A 1 95 ? -4.681 -2.841 -3.833 1.00 98.69 95 PHE A C 1
ATOM 773 O O . PHE A 1 95 ? -4.713 -3.812 -3.074 1.00 98.69 95 PHE A O 1
ATOM 780 N N . LEU A 1 96 ? -3.679 -2.654 -4.704 1.00 98.44 96 LEU A N 1
ATOM 781 C CA . LEU A 1 96 ? -2.572 -3.609 -4.826 1.00 98.44 96 LEU A CA 1
ATOM 782 C C . LEU A 1 96 ? -1.752 -3.708 -3.539 1.00 98.44 96 LEU A C 1
ATOM 784 O O . LEU A 1 96 ? -1.349 -4.806 -3.169 1.00 98.44 96 LEU A O 1
ATOM 788 N N . CYS A 1 97 ? -1.516 -2.595 -2.842 1.00 98.00 97 CYS A N 1
ATOM 789 C CA . CYS A 1 97 ? -0.819 -2.601 -1.556 1.00 98.00 97 CYS A CA 1
ATOM 790 C C . CYS A 1 97 ? -1.578 -3.423 -0.506 1.00 98.00 97 CYS A C 1
ATOM 792 O O . CYS A 1 97 ? -0.999 -4.315 0.110 1.00 98.00 97 CYS A O 1
ATOM 794 N N . LEU A 1 98 ? -2.876 -3.171 -0.328 1.00 98.19 98 LEU A N 1
ATOM 795 C CA . LEU A 1 98 ? -3.697 -3.923 0.621 1.00 98.19 98 LEU A CA 1
ATOM 796 C C . LEU A 1 98 ? -3.710 -5.416 0.271 1.00 98.19 98 LEU A C 1
ATOM 798 O O . LEU A 1 98 ? -3.554 -6.254 1.153 1.00 98.19 98 LEU A O 1
ATOM 802 N N . LYS A 1 99 ? -3.810 -5.761 -1.016 1.00 97.38 99 LYS A N 1
ATOM 803 C CA . LYS A 1 99 ? -3.843 -7.157 -1.466 1.00 97.38 99 LYS A CA 1
ATOM 804 C C . LYS A 1 99 ? -2.485 -7.867 -1.367 1.00 97.38 99 LYS A C 1
ATOM 806 O O . LYS A 1 99 ? -2.445 -9.059 -1.080 1.00 97.38 99 LYS A O 1
ATOM 811 N N . ALA A 1 100 ? -1.378 -7.156 -1.586 1.00 96.88 100 ALA A N 1
ATOM 812 C CA . ALA A 1 100 ? -0.029 -7.727 -1.574 1.00 96.88 100 ALA A CA 1
ATOM 813 C C . ALA A 1 100 ? 0.564 -7.882 -0.164 1.00 96.88 100 ALA A C 1
ATOM 815 O O . ALA A 1 100 ? 1.467 -8.700 0.025 1.00 96.88 100 ALA A O 1
ATOM 816 N N . TYR A 1 101 ? 0.107 -7.095 0.818 1.00 97.00 101 TYR A N 1
ATOM 817 C CA . TYR A 1 101 ? 0.730 -7.036 2.142 1.00 97.00 101 TYR A CA 1
ATOM 818 C C . TYR A 1 101 ? -0.279 -7.340 3.258 1.00 97.00 101 TYR A C 1
ATOM 820 O O . TYR A 1 101 ? -1.020 -6.445 3.673 1.00 97.00 101 TYR A O 1
ATOM 828 N N . PRO A 1 102 ? -0.252 -8.557 3.838 1.00 97.19 102 PRO A N 1
ATOM 829 C CA . PRO A 1 102 ? -1.173 -8.948 4.906 1.00 97.19 102 PRO A CA 1
ATOM 830 C C . PRO A 1 102 ? -1.186 -7.997 6.107 1.00 97.19 102 PRO A C 1
ATOM 832 O O . PRO A 1 102 ? -2.243 -7.770 6.681 1.00 97.19 102 PRO A O 1
ATOM 835 N N . LEU A 1 103 ? -0.044 -7.395 6.461 1.00 97.81 103 LEU A N 1
ATOM 836 C CA . LEU A 1 103 ? 0.020 -6.433 7.567 1.00 97.81 103 LEU A CA 1
ATOM 837 C C . LEU A 1 103 ? -0.693 -5.114 7.231 1.00 97.81 103 LEU A C 1
ATOM 839 O O . LEU A 1 103 ? -1.375 -4.559 8.085 1.00 97.81 103 LEU A O 1
ATOM 843 N N . MET A 1 104 ? -0.577 -4.622 5.989 1.00 97.75 104 MET A N 1
ATOM 844 C CA . MET A 1 104 ? -1.341 -3.443 5.569 1.00 97.75 104 MET A CA 1
ATOM 845 C C . MET A 1 104 ? -2.838 -3.743 5.538 1.00 97.75 104 MET A C 1
ATOM 847 O O . MET A 1 104 ? -3.625 -2.902 5.962 1.00 97.75 104 MET A O 1
ATOM 851 N N . MET A 1 105 ? -3.227 -4.930 5.059 1.00 98.31 105 MET A N 1
ATOM 852 C CA . MET A 1 105 ? -4.625 -5.359 5.081 1.00 98.31 105 MET A CA 1
ATOM 853 C C . MET A 1 105 ? -5.169 -5.412 6.510 1.00 98.31 105 MET A C 1
ATOM 855 O O . MET A 1 105 ? -6.262 -4.915 6.763 1.00 98.31 105 MET A O 1
ATOM 859 N N . ASP A 1 106 ? -4.399 -5.968 7.445 1.00 98.50 106 ASP A N 1
ATOM 860 C CA . ASP A 1 106 ? -4.794 -6.074 8.848 1.00 98.50 106 ASP A CA 1
ATOM 861 C C . ASP A 1 106 ? -4.960 -4.684 9.488 1.00 98.50 106 ASP A C 1
ATOM 863 O O . ASP A 1 106 ? -6.045 -4.364 9.968 1.00 98.50 106 ASP A O 1
ATOM 867 N N . PHE A 1 107 ? -3.971 -3.790 9.359 1.00 98.62 107 PHE A N 1
ATOM 868 C CA . PHE A 1 107 ? -4.104 -2.387 9.790 1.00 98.62 107 PHE A CA 1
ATOM 869 C C . PHE A 1 107 ? -5.329 -1.691 9.185 1.00 98.62 107 PHE A C 1
ATOM 871 O O . PHE A 1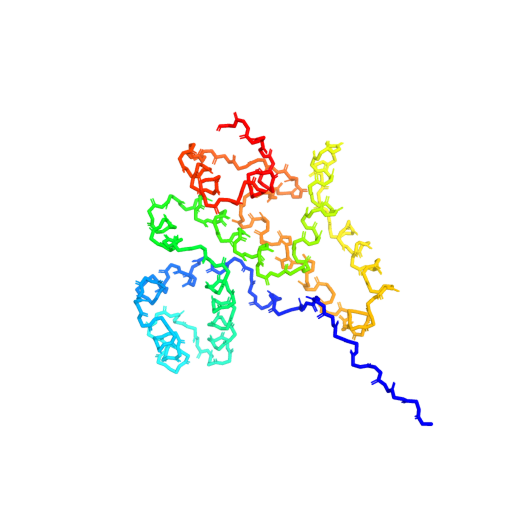 107 ? -5.997 -0.879 9.839 1.00 98.62 107 PHE A O 1
ATOM 878 N N . HIS A 1 108 ? -5.638 -1.999 7.929 1.00 98.62 108 HIS A N 1
ATOM 879 C CA . HIS A 1 108 ? -6.755 -1.387 7.239 1.00 98.62 108 HIS A CA 1
ATOM 880 C C . HIS A 1 108 ? -8.106 -1.891 7.739 1.00 98.62 108 HIS A C 1
ATOM 882 O O . HIS A 1 108 ? -8.976 -1.084 8.058 1.00 98.62 108 HIS A O 1
ATOM 888 N N . ILE A 1 109 ? -8.282 -3.204 7.856 1.00 98.19 109 ILE A N 1
ATOM 889 C CA . ILE A 1 109 ? -9.546 -3.803 8.289 1.00 98.19 109 ILE A CA 1
ATOM 890 C C . ILE A 1 109 ? -9.754 -3.606 9.791 1.00 98.19 109 ILE A C 1
ATOM 892 O O . ILE A 1 109 ? -10.815 -3.137 10.208 1.00 98.19 109 ILE A O 1
ATOM 896 N N . GLU A 1 110 ? -8.749 -3.941 10.598 1.00 98.31 110 GLU A N 1
ATOM 897 C CA . GLU A 1 110 ? -8.883 -4.045 12.050 1.00 98.31 110 GLU A CA 1
ATOM 898 C C . GLU A 1 110 ? -8.840 -2.694 12.755 1.00 98.31 110 GLU A C 1
ATOM 900 O O . GLU A 1 110 ? -9.413 -2.565 13.836 1.00 98.31 110 GLU A O 1
ATOM 905 N N . VAL A 1 111 ? -8.232 -1.681 12.132 1.00 98.50 111 VAL A N 1
ATOM 906 C CA . VAL A 1 111 ? -8.140 -0.333 12.703 1.00 98.50 111 VAL A CA 1
ATOM 907 C C . VAL A 1 111 ? -8.862 0.674 11.822 1.00 98.50 111 VAL A C 1
ATOM 909 O O . VAL A 1 111 ? -9.891 1.218 12.215 1.00 98.50 111 VAL A O 1
ATOM 912 N N . THR A 1 112 ? -8.377 0.899 10.602 1.00 98.44 112 THR A N 1
ATOM 913 C CA . THR A 1 112 ? -8.820 2.037 9.775 1.00 98.44 112 THR A CA 1
ATOM 914 C C . THR A 1 112 ? -10.313 1.974 9.431 1.00 98.44 112 THR A C 1
ATOM 916 O O . THR A 1 112 ? -11.046 2.941 9.645 1.00 98.44 112 THR A O 1
ATOM 919 N N . LEU A 1 113 ? -10.803 0.824 8.961 1.00 97.56 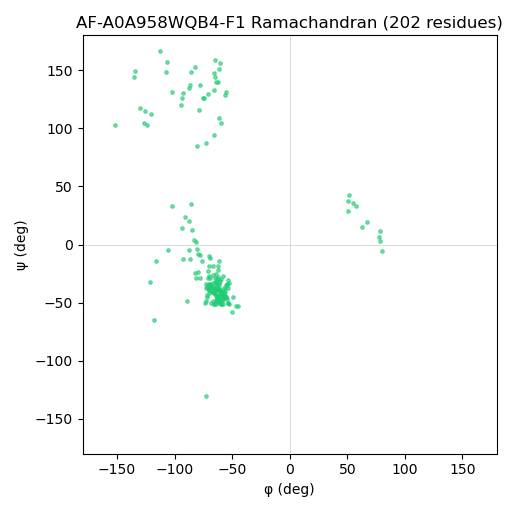113 LEU A N 1
ATOM 920 C CA . LEU A 1 113 ? -12.216 0.624 8.646 1.00 97.56 113 LEU A CA 1
ATOM 921 C C . LEU A 1 113 ? -13.103 0.609 9.887 1.00 97.56 113 LEU A C 1
ATOM 923 O O . LEU A 1 113 ? -14.214 1.139 9.833 1.00 97.56 113 LEU A O 1
ATOM 927 N N . LYS A 1 114 ? -12.648 0.035 11.007 1.00 97.62 114 LYS A N 1
ATOM 928 C CA . LYS A 1 114 ? -13.418 0.071 12.259 1.00 97.62 114 LYS A CA 1
ATOM 929 C C . LYS A 1 114 ? -13.596 1.499 12.758 1.00 97.62 114 LYS A C 1
ATOM 931 O O . LYS A 1 114 ? -14.724 1.877 13.066 1.00 97.62 114 LYS A O 1
ATOM 936 N N . LYS A 1 115 ? -12.526 2.298 12.752 1.00 97.81 115 LYS A N 1
ATOM 937 C CA . LYS A 1 115 ? -12.550 3.723 13.110 1.00 97.81 115 LYS A CA 1
ATOM 938 C C . LYS A 1 1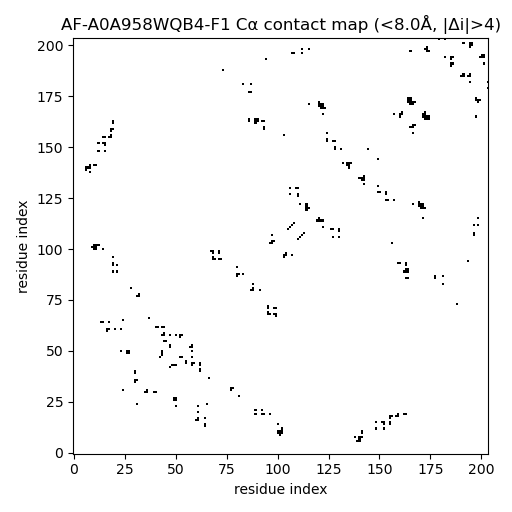15 ? -13.488 4.523 12.204 1.00 97.81 115 LYS A C 1
ATOM 940 O O . LYS A 1 115 ? -14.357 5.248 12.688 1.00 97.81 115 LYS A O 1
ATOM 945 N N . TRP A 1 116 ? -13.427 4.290 10.891 1.00 97.31 116 TRP A N 1
ATOM 946 C CA . TRP A 1 116 ? -14.379 4.881 9.948 1.00 97.31 116 TRP A CA 1
ATOM 947 C C . TRP A 1 116 ? -15.841 4.516 10.262 1.00 97.31 116 TRP A C 1
ATOM 949 O O . TRP A 1 116 ? -16.723 5.382 10.300 1.00 97.31 116 TRP A O 1
ATOM 959 N N . ARG A 1 117 ? -16.116 3.227 10.502 1.00 95.50 117 ARG A N 1
ATOM 960 C CA . ARG A 1 117 ? -17.463 2.711 10.801 1.00 95.50 117 ARG A CA 1
ATOM 961 C C . ARG A 1 117 ? -18.005 3.257 12.124 1.00 95.50 117 ARG A C 1
ATOM 963 O O . ARG A 1 117 ? -19.186 3.588 12.182 1.00 95.50 117 ARG A O 1
ATOM 970 N N . SER A 1 118 ? -17.153 3.419 13.137 1.00 96.31 118 SER A N 1
ATOM 971 C CA . SER A 1 118 ? -17.507 4.003 14.438 1.00 96.31 118 SER A CA 1
ATOM 972 C C . SER A 1 118 ? -17.521 5.534 14.457 1.00 96.31 118 SER A C 1
ATOM 974 O O . SER A 1 118 ? -17.792 6.119 15.501 1.00 96.31 118 SER A O 1
ATOM 976 N N . LYS A 1 119 ? -17.256 6.193 13.318 1.00 94.56 119 LYS A N 1
ATOM 977 C CA . LYS A 1 119 ? -17.162 7.661 13.184 1.00 94.56 119 LYS A CA 1
ATOM 978 C C . LYS A 1 119 ? -16.027 8.300 13.993 1.00 94.56 119 LYS A C 1
ATOM 980 O O . LYS A 1 119 ? -15.988 9.521 14.115 1.00 94.56 119 LYS A O 1
ATOM 985 N N . SER A 1 120 ? -15.072 7.507 14.474 1.00 95.44 120 SER A N 1
ATOM 986 C CA . SER A 1 120 ? -13.804 8.002 15.008 1.00 95.44 120 SER A CA 1
ATOM 987 C C . SER A 1 120 ? -12.876 8.297 13.830 1.00 95.44 120 SER A C 1
ATOM 989 O O . SER A 1 120 ? -12.136 7.433 13.377 1.00 95.44 120 SER A O 1
ATOM 991 N N . LEU A 1 121 ? -12.998 9.491 13.247 1.00 95.75 121 LEU A N 1
ATOM 992 C CA . LEU A 1 121 ? -12.322 9.813 11.984 1.00 95.75 121 LEU A CA 1
ATOM 993 C C . LEU A 1 121 ? -10.825 10.098 12.144 1.00 95.75 121 LEU A C 1
ATOM 995 O O . LEU A 1 121 ? -10.107 10.081 11.154 1.00 95.75 121 LEU A O 1
ATOM 999 N N . GLU A 1 122 ? -10.334 10.317 13.356 1.00 97.75 122 GLU A N 1
ATOM 1000 C CA . GLU A 1 122 ? -8.906 10.504 13.618 1.00 97.75 122 GLU A CA 1
ATOM 1001 C C . GLU A 1 122 ? -8.168 9.172 13.520 1.00 97.75 122 GLU A C 1
ATOM 1003 O O . GLU A 1 122 ? -8.542 8.213 14.188 1.00 97.75 122 GLU A O 1
ATOM 1008 N N . LEU A 1 123 ? -7.121 9.095 12.701 1.00 98.12 123 LEU A N 1
ATOM 1009 C CA . LEU A 1 123 ? -6.233 7.935 12.648 1.00 98.12 123 LEU A CA 1
ATOM 1010 C C . LEU A 1 123 ? -4.811 8.374 12.979 1.00 98.12 123 LEU A C 1
ATOM 1012 O O . LEU A 1 123 ? -4.160 9.074 12.198 1.00 98.12 123 LEU A O 1
ATOM 1016 N N . GLU A 1 124 ? -4.323 7.910 14.119 1.00 96.69 124 GLU A N 1
ATOM 1017 C CA . GLU A 1 124 ? -3.019 8.270 14.650 1.00 96.69 124 GLU A CA 1
ATOM 1018 C C . GLU A 1 124 ? -2.055 7.083 14.651 1.00 96.69 124 GLU A C 1
ATOM 1020 O O . GLU A 1 124 ? -2.427 5.918 14.499 1.00 96.69 124 GLU A O 1
ATOM 1025 N N . PHE A 1 125 ? -0.770 7.382 14.846 1.00 98.06 125 PHE A N 1
ATOM 1026 C CA . PHE A 1 125 ? 0.270 6.362 14.964 1.00 98.06 125 PHE A CA 1
ATOM 1027 C C . PHE A 1 125 ? -0.038 5.355 16.083 1.00 98.06 125 PHE A C 1
ATOM 1029 O O . PHE A 1 125 ? 0.166 4.156 15.899 1.00 98.06 125 PHE A O 1
ATOM 1036 N N . PHE A 1 126 ? -0.544 5.837 17.223 1.00 97.62 126 PHE A N 1
ATOM 1037 C CA . PHE A 1 126 ? -0.812 5.010 18.398 1.00 97.62 126 PHE A CA 1
ATOM 1038 C C . PHE A 1 126 ? -1.897 3.954 18.147 1.00 97.62 126 PHE A C 1
ATOM 1040 O O . PHE A 1 126 ? -1.738 2.818 18.585 1.00 97.62 126 PHE A O 1
ATOM 1047 N N . ASP A 1 127 ? -2.933 4.278 17.363 1.00 98.06 127 ASP A N 1
ATOM 1048 C CA . ASP A 1 127 ? -3.989 3.321 17.001 1.00 98.06 127 ASP A CA 1
ATOM 1049 C C . ASP A 1 127 ? -3.412 2.074 16.307 1.00 98.06 127 ASP A C 1
ATOM 1051 O O . ASP A 1 127 ? -3.812 0.940 16.569 1.00 98.06 127 ASP A O 1
ATOM 1055 N N . LEU A 1 128 ? -2.447 2.286 15.409 1.00 98.44 128 LEU A N 1
ATOM 1056 C CA . LEU A 1 128 ? -1.791 1.210 14.667 1.00 98.44 128 LEU A CA 1
ATOM 1057 C C . LEU A 1 128 ? -0.693 0.526 15.477 1.00 98.44 128 LEU A C 1
ATOM 1059 O O . LEU A 1 128 ? -0.445 -0.660 15.269 1.00 98.44 128 LEU A O 1
ATOM 1063 N N . GLN A 1 129 ? -0.058 1.248 16.402 1.00 98.50 129 GLN A N 1
ATOM 1064 C CA . GLN A 1 129 ? 0.899 0.664 17.337 1.00 98.50 129 GLN A CA 1
ATOM 1065 C C . GLN A 1 129 ? 0.215 -0.363 18.238 1.00 98.50 129 GLN A C 1
ATOM 1067 O O . GLN A 1 129 ? 0.701 -1.484 18.316 1.00 98.50 129 GLN A O 1
ATOM 1072 N N . MET A 1 130 ? -0.949 -0.036 18.812 1.00 98.25 130 MET A N 1
ATOM 1073 C CA . MET A 1 130 ? -1.721 -0.992 19.614 1.00 98.25 130 MET A CA 1
ATOM 1074 C C . MET A 1 130 ? -2.019 -2.272 18.831 1.00 98.25 130 MET A C 1
ATOM 1076 O O . MET A 1 130 ? -1.808 -3.374 19.331 1.00 98.25 130 MET A O 1
ATOM 1080 N N . ARG A 1 131 ? -2.443 -2.138 17.567 1.00 98.50 131 ARG A N 1
ATOM 1081 C CA . ARG A 1 131 ? -2.707 -3.307 16.726 1.00 98.50 131 ARG A CA 1
ATOM 1082 C C . ARG A 1 131 ? -1.443 -4.112 16.422 1.00 98.50 131 ARG A C 1
ATOM 1084 O O . ARG A 1 131 ? -1.487 -5.339 16.399 1.00 98.50 131 ARG A O 1
ATOM 1091 N N . LEU A 1 132 ? -0.321 -3.443 16.170 1.00 98.31 132 LEU A N 1
ATOM 1092 C CA . LEU A 1 132 ? 0.951 -4.119 15.935 1.00 98.31 132 LEU A CA 1
ATOM 1093 C C . LEU A 1 132 ? 1.433 -4.872 17.184 1.00 98.31 132 LEU A C 1
ATOM 1095 O O . LEU A 1 132 ? 1.931 -5.986 17.048 1.00 98.31 132 LEU A O 1
ATOM 1099 N N . ASP A 1 133 ? 1.235 -4.307 18.376 1.00 98.12 133 ASP A N 1
ATOM 1100 C CA . ASP A 1 133 ? 1.583 -4.939 19.653 1.00 98.12 133 ASP A CA 1
ATOM 1101 C C . ASP A 1 133 ? 0.716 -6.184 19.913 1.00 98.12 133 ASP A C 1
ATOM 1103 O O . ASP A 1 133 ? 1.228 -7.227 20.324 1.00 98.12 133 ASP A O 1
ATOM 1107 N N . GLU A 1 134 ? -0.582 -6.125 19.593 1.00 98.19 134 GLU A N 1
ATOM 1108 C CA . GLU A 1 134 ? -1.467 -7.298 19.622 1.00 98.19 134 GLU A CA 1
ATOM 1109 C C . GLU A 1 134 ? -0.969 -8.406 18.688 1.00 98.19 134 GLU A C 1
ATOM 1111 O O . GLU A 1 134 ? -0.913 -9.570 19.090 1.00 98.19 134 GLU A O 1
ATOM 1116 N N . ILE A 1 135 ? -0.571 -8.059 17.458 1.00 97.94 135 ILE A N 1
ATOM 1117 C CA . ILE A 1 135 ? 0.002 -9.020 16.505 1.00 97.94 135 ILE A CA 1
ATOM 1118 C C . ILE A 1 135 ? 1.302 -9.610 17.062 1.00 97.94 135 ILE A C 1
ATOM 1120 O O . ILE A 1 135 ? 1.456 -10.828 17.078 1.00 97.94 135 ILE A O 1
ATOM 1124 N N . ALA A 1 136 ? 2.217 -8.774 17.556 1.00 97.12 136 ALA A N 1
ATOM 1125 C CA . ALA A 1 136 ? 3.491 -9.205 18.129 1.00 97.12 136 ALA A CA 1
ATOM 1126 C C . ALA A 1 136 ? 3.308 -10.131 19.345 1.00 97.12 136 ALA A C 1
ATOM 1128 O O . ALA A 1 136 ? 4.103 -11.042 19.547 1.00 97.12 136 ALA A O 1
ATOM 1129 N N . SER A 1 137 ? 2.234 -9.968 20.124 1.00 97.00 137 SER A N 1
ATOM 1130 C CA . SER A 1 137 ? 1.934 -10.871 21.245 1.00 97.00 137 SER A CA 1
ATOM 1131 C C . SER A 1 137 ? 1.579 -12.303 20.812 1.00 97.00 137 SER A C 1
ATOM 1133 O O . SER A 1 137 ? 1.658 -13.225 21.622 1.00 97.00 137 SER A O 1
ATOM 1135 N N . GLN A 1 138 ? 1.201 -12.496 19.543 1.00 95.88 138 GLN A N 1
ATOM 1136 C CA . GLN A 1 138 ? 0.751 -13.776 18.978 1.00 95.88 138 GLN A CA 1
ATOM 1137 C C . GLN A 1 138 ? 1.679 -14.309 17.875 1.00 95.88 138 GLN A C 1
ATOM 1139 O O . GLN A 1 138 ? 1.582 -15.477 17.503 1.00 95.88 138 GLN A O 1
ATOM 1144 N N . ASP A 1 139 ? 2.573 -13.473 17.347 1.00 96.62 139 ASP A N 1
ATOM 1145 C CA . ASP A 1 139 ? 3.467 -13.790 16.238 1.00 96.62 139 ASP A CA 1
ATOM 1146 C C . ASP A 1 139 ? 4.918 -13.483 16.625 1.00 96.62 139 ASP A C 1
ATOM 1148 O O . ASP A 1 139 ? 5.354 -12.330 16.643 1.00 96.62 139 ASP A O 1
ATOM 1152 N N . ALA A 1 140 ? 5.681 -14.541 16.915 1.00 95.56 140 ALA A N 1
ATOM 1153 C CA . ALA A 1 140 ? 7.065 -14.427 17.366 1.00 95.56 140 ALA A CA 1
ATOM 1154 C C . ALA A 1 140 ? 7.994 -13.764 16.331 1.00 95.56 140 ALA A C 1
ATOM 1156 O O . ALA A 1 140 ? 8.972 -13.128 16.715 1.00 95.56 140 ALA A O 1
ATOM 1157 N N . VAL A 1 141 ? 7.695 -13.870 15.029 1.00 95.94 141 VAL A N 1
ATOM 1158 C CA . VAL A 1 141 ? 8.502 -13.222 13.981 1.00 95.94 141 VAL A CA 1
ATOM 1159 C C . VAL A 1 141 ? 8.278 -11.717 14.004 1.00 95.94 141 VAL A C 1
ATOM 1161 O O . VAL A 1 141 ? 9.236 -10.954 13.903 1.00 95.94 141 VAL A O 1
ATOM 1164 N N . VAL A 1 142 ? 7.024 -11.277 14.143 1.00 96.25 142 VAL A N 1
ATOM 1165 C CA . VAL A 1 142 ? 6.699 -9.848 14.273 1.00 96.25 142 VAL A CA 1
ATOM 1166 C C . VAL A 1 142 ? 7.229 -9.290 15.594 1.00 96.25 142 VAL A C 1
ATOM 1168 O O . VAL A 1 142 ? 7.710 -8.155 15.620 1.00 96.25 142 VAL A O 1
ATOM 1171 N N . ALA A 1 143 ? 7.192 -10.081 16.669 1.00 96.81 143 ALA A N 1
ATOM 1172 C CA . ALA A 1 143 ? 7.760 -9.716 17.966 1.00 96.81 143 ALA A CA 1
ATOM 1173 C C . ALA A 1 143 ? 9.271 -9.448 17.902 1.00 96.81 143 ALA A C 1
ATOM 1175 O O . ALA A 1 143 ? 9.752 -8.518 18.543 1.00 96.81 143 ALA A O 1
ATOM 1176 N N . ASP A 1 144 ? 10.005 -10.228 17.105 1.00 96.75 144 ASP A N 1
ATOM 1177 C CA . ASP A 1 144 ? 11.463 -10.113 16.954 1.00 96.75 144 ASP A CA 1
ATOM 1178 C C . ASP A 1 144 ? 11.896 -8.947 16.041 1.00 96.75 144 ASP A C 1
ATOM 1180 O O . ASP A 1 144 ? 13.075 -8.594 15.948 1.00 96.75 144 ASP A O 1
ATOM 1184 N N . TRP A 1 145 ? 10.957 -8.289 15.354 1.00 97.00 145 TRP A N 1
ATOM 1185 C CA . TRP A 1 145 ? 11.291 -7.114 14.555 1.00 97.00 145 TRP A CA 1
ATOM 1186 C C . TRP A 1 145 ? 11.848 -5.985 15.423 1.00 97.00 145 TRP A C 1
ATOM 1188 O O . TRP A 1 145 ? 11.337 -5.652 16.487 1.00 97.00 145 TRP A O 1
ATOM 1198 N N . SER A 1 146 ? 12.869 -5.299 14.907 1.00 97.00 146 SER A N 1
ATOM 1199 C CA . SER A 1 146 ? 13.419 -4.134 15.596 1.00 97.00 146 SER A CA 1
ATOM 1200 C C . SER A 1 146 ? 12.374 -3.024 15.765 1.00 97.00 146 SER A C 1
ATOM 1202 O O . SER A 1 146 ? 11.540 -2.801 14.882 1.00 97.00 146 SER A O 1
ATOM 1204 N N . ALA A 1 147 ? 12.505 -2.215 16.821 1.00 96.56 147 ALA A N 1
ATOM 1205 C CA . ALA A 1 147 ? 11.644 -1.046 17.048 1.00 96.56 147 ALA A CA 1
ATOM 1206 C C . ALA A 1 147 ? 11.599 -0.084 15.839 1.00 96.56 147 ALA A C 1
ATOM 1208 O O . ALA A 1 147 ? 10.589 0.559 15.550 1.00 96.56 147 ALA A O 1
ATOM 1209 N N . THR A 1 148 ? 12.695 -0.008 15.071 1.00 96.94 148 THR A N 1
ATOM 1210 C CA . THR A 1 148 ? 12.732 0.763 13.819 1.00 96.94 148 THR A CA 1
ATOM 1211 C C . THR A 1 148 ? 11.819 0.167 12.751 1.00 96.94 148 THR A C 1
ATOM 1213 O O . THR A 1 148 ? 11.176 0.922 12.022 1.00 96.94 148 THR A O 1
ATOM 1216 N N . THR A 1 149 ? 11.770 -1.159 12.638 1.00 96.56 149 THR A N 1
ATOM 1217 C CA . THR A 1 149 ? 10.897 -1.874 11.701 1.00 96.56 149 THR A CA 1
ATOM 1218 C C . THR A 1 149 ? 9.439 -1.670 12.088 1.00 96.56 149 THR A C 1
ATOM 1220 O O . THR A 1 149 ? 8.673 -1.216 11.241 1.00 96.56 149 THR A O 1
ATOM 1223 N N . HIS A 1 150 ? 9.085 -1.863 13.365 1.00 96.88 150 HIS A N 1
ATOM 1224 C CA . HIS A 1 150 ? 7.742 -1.576 13.892 1.00 96.88 150 HIS A CA 1
ATOM 1225 C C . HIS A 1 150 ? 7.280 -0.172 13.513 1.00 96.88 150 HIS A C 1
ATOM 1227 O O . HIS A 1 150 ? 6.328 -0.011 12.747 1.00 96.88 150 HIS A O 1
ATOM 1233 N N . ARG A 1 151 ? 8.045 0.849 13.913 1.00 97.69 151 ARG A N 1
ATOM 1234 C CA . ARG A 1 151 ? 7.725 2.245 13.601 1.00 97.69 151 ARG A CA 1
ATOM 1235 C C . ARG A 1 151 ? 7.555 2.482 12.104 1.00 97.69 151 ARG A C 1
ATOM 1237 O O . ARG A 1 151 ? 6.614 3.149 11.679 1.00 97.69 151 ARG A O 1
ATOM 1244 N N . LYS A 1 152 ? 8.465 1.947 11.286 1.00 97.56 152 LYS A N 1
ATOM 1245 C CA . LYS A 1 152 ? 8.423 2.148 9.837 1.00 97.56 152 LYS A CA 1
ATOM 1246 C C . LYS A 1 152 ? 7.219 1.472 9.182 1.00 97.56 152 LYS A C 1
ATOM 1248 O O . LYS A 1 152 ? 6.685 2.067 8.251 1.00 97.56 152 LYS A O 1
ATOM 1253 N N . THR A 1 153 ? 6.774 0.296 9.636 1.00 97.44 153 THR A N 1
ATOM 1254 C CA . THR A 1 153 ? 5.556 -0.330 9.083 1.00 97.44 153 THR A CA 1
ATOM 1255 C C . THR A 1 153 ? 4.347 0.592 9.241 1.00 97.44 153 THR A C 1
ATOM 1257 O O . THR A 1 153 ? 3.657 0.874 8.262 1.00 97.44 153 THR A O 1
ATOM 1260 N N . ILE A 1 154 ? 4.173 1.170 10.431 1.00 98.25 154 ILE A N 1
ATOM 1261 C CA . ILE A 1 154 ? 3.087 2.104 10.743 1.00 98.25 154 ILE A CA 1
ATOM 1262 C C . ILE A 1 154 ? 3.222 3.397 9.932 1.00 98.25 154 ILE A C 1
ATOM 1264 O O . ILE A 1 154 ? 2.289 3.806 9.242 1.00 98.25 154 ILE A O 1
ATOM 1268 N N . THR A 1 155 ? 4.400 4.033 9.953 1.00 97.56 155 THR A N 1
ATOM 1269 C CA . THR A 1 155 ? 4.629 5.292 9.220 1.00 97.56 155 THR A CA 1
ATOM 1270 C C . THR A 1 155 ? 4.385 5.131 7.719 1.00 97.56 155 THR A C 1
ATOM 1272 O O . THR A 1 155 ? 3.799 6.008 7.086 1.00 97.56 155 THR A O 1
ATOM 1275 N N . VAL A 1 156 ? 4.818 4.015 7.129 1.00 97.69 156 VAL A N 1
ATOM 1276 C CA . VAL A 1 156 ? 4.648 3.773 5.692 1.00 97.69 156 VAL A CA 1
ATOM 1277 C C . VAL A 1 156 ? 3.196 3.481 5.343 1.00 97.69 156 VAL A C 1
ATOM 1279 O O . VAL A 1 156 ? 2.735 3.954 4.304 1.00 97.69 156 VAL A O 1
ATOM 1282 N N . TYR A 1 157 ? 2.457 2.780 6.200 1.00 98.38 157 TYR A N 1
ATOM 1283 C CA . TYR A 1 157 ? 1.020 2.597 6.022 1.00 98.38 157 TYR A CA 1
ATOM 1284 C C . TYR A 1 157 ? 0.259 3.936 6.067 1.00 98.38 157 TYR A C 1
ATOM 1286 O O . TYR A 1 157 ? -0.479 4.249 5.134 1.00 98.38 157 TYR A O 1
ATOM 1294 N N . LEU A 1 158 ? 0.509 4.785 7.073 1.00 98.06 158 LEU A N 1
ATOM 1295 C CA . LEU A 1 158 ? -0.120 6.113 7.175 1.00 98.06 158 LEU A CA 1
ATOM 1296 C C . LEU A 1 158 ? 0.216 7.010 5.977 1.00 98.06 158 LEU A C 1
ATOM 1298 O O . LEU A 1 158 ? -0.655 7.705 5.445 1.00 98.06 158 LEU A O 1
ATOM 1302 N N . ARG A 1 159 ? 1.469 6.959 5.506 1.00 97.81 159 ARG A N 1
ATOM 1303 C CA . ARG A 1 159 ? 1.880 7.644 4.275 1.00 97.81 159 ARG A CA 1
ATOM 1304 C C . ARG A 1 159 ? 1.121 7.104 3.064 1.00 97.81 159 ARG A C 1
ATOM 1306 O O . ARG A 1 159 ? 0.645 7.896 2.268 1.00 97.81 159 ARG A O 1
ATOM 1313 N N . THR A 1 160 ? 0.965 5.786 2.951 1.00 97.81 160 THR A N 1
ATOM 1314 C CA . THR A 1 160 ? 0.231 5.136 1.851 1.00 97.81 160 THR A CA 1
ATOM 1315 C C . THR A 1 160 ? -1.232 5.589 1.809 1.00 97.81 160 THR A C 1
ATOM 1317 O O . THR A 1 160 ? -1.728 5.932 0.739 1.00 97.81 160 THR A O 1
ATOM 1320 N N . LEU A 1 161 ? -1.910 5.679 2.961 1.00 97.94 161 LEU A N 1
ATOM 1321 C CA . LEU A 1 161 ? -3.271 6.229 3.036 1.00 97.94 161 LEU A CA 1
ATOM 1322 C C . LEU A 1 161 ? -3.331 7.716 2.673 1.00 97.94 161 LEU A C 1
ATOM 1324 O O . LEU A 1 161 ? -4.258 8.141 1.985 1.00 97.94 161 LEU A O 1
ATOM 1328 N N . SER A 1 162 ? -2.350 8.499 3.130 1.00 97.38 162 SER A N 1
ATOM 1329 C CA . SER A 1 162 ? -2.262 9.928 2.812 1.00 97.38 162 SER A CA 1
ATOM 1330 C C . SER A 1 162 ? -2.068 10.157 1.315 1.00 97.38 162 SER A C 1
ATOM 1332 O O . SER A 1 162 ? -2.775 10.959 0.712 1.00 97.38 162 SER A O 1
ATOM 1334 N N . GLU A 1 163 ? -1.148 9.412 0.698 1.00 97.00 163 GLU A N 1
ATOM 1335 C CA . GLU A 1 163 ? -0.893 9.455 -0.744 1.00 97.00 163 GLU A CA 1
ATOM 1336 C C . GLU A 1 163 ? -2.116 8.991 -1.551 1.00 97.00 163 GLU A C 1
ATOM 1338 O O . GLU A 1 163 ? -2.340 9.507 -2.639 1.00 97.00 163 GLU A O 1
ATOM 1343 N N . ALA A 1 164 ? -2.924 8.064 -1.019 1.00 97.19 164 ALA A N 1
ATOM 1344 C CA . ALA A 1 164 ? -4.166 7.592 -1.638 1.00 97.19 164 ALA A CA 1
ATOM 1345 C C . ALA A 1 164 ? -5.366 8.532 -1.426 1.00 97.19 164 ALA A C 1
ATOM 1347 O O . ALA A 1 164 ? -6.456 8.260 -1.925 1.00 97.19 164 ALA A O 1
ATOM 1348 N N . GLY A 1 165 ? -5.195 9.612 -0.659 1.00 96.50 165 GLY A N 1
ATOM 1349 C CA . GLY A 1 165 ? -6.254 10.577 -0.366 1.00 96.50 165 GLY A CA 1
ATOM 1350 C C . GLY A 1 165 ? -7.274 10.122 0.685 1.00 96.50 165 GLY A C 1
ATOM 1351 O O . GLY A 1 165 ? -8.238 10.849 0.923 1.00 96.50 165 GLY A O 1
ATOM 1352 N N . LEU A 1 166 ? -7.058 8.972 1.339 1.00 97.75 166 LEU A N 1
ATOM 1353 C CA . LEU A 1 166 ? -7.940 8.441 2.390 1.00 97.75 166 LEU A CA 1
ATOM 1354 C C . LEU A 1 166 ? -7.620 8.980 3.791 1.00 97.75 166 LEU A C 1
ATOM 1356 O O . LEU A 1 166 ? -8.418 8.807 4.709 1.00 97.75 166 LEU A O 1
ATOM 1360 N N . LEU A 1 167 ? -6.470 9.637 3.961 1.00 97.88 167 LEU A N 1
ATOM 1361 C CA . LEU A 1 167 ? -6.059 10.294 5.201 1.00 97.88 167 LEU A CA 1
ATOM 1362 C C . LEU A 1 167 ? -5.610 11.728 4.894 1.00 97.88 167 LEU A C 1
ATOM 1364 O O . LEU A 1 167 ? -4.636 11.947 4.178 1.00 97.88 167 LEU A O 1
ATOM 1368 N N . LYS A 1 168 ? -6.309 12.725 5.439 1.00 96.06 168 LYS A N 1
ATOM 1369 C CA . LYS A 1 168 ? -6.026 14.151 5.230 1.00 96.06 168 LYS A CA 1
ATOM 1370 C C . LYS A 1 168 ? -5.860 14.830 6.584 1.00 96.06 168 LYS A C 1
ATOM 1372 O O . LYS A 1 168 ? -6.811 14.926 7.348 1.00 96.06 168 LYS A O 1
ATOM 1377 N N . LYS A 1 169 ? -4.651 15.322 6.882 1.00 93.44 169 LYS A N 1
ATOM 1378 C CA . LYS A 1 169 ? -4.333 16.000 8.158 1.00 93.44 169 LYS A CA 1
ATOM 1379 C C . LYS A 1 169 ? -4.751 15.176 9.397 1.00 93.44 169 LYS A C 1
ATOM 1381 O O . LYS A 1 169 ? -5.335 15.717 10.325 1.00 93.44 169 LYS A O 1
ATOM 1386 N N . GLY A 1 170 ? -4.497 13.864 9.373 1.00 94.25 170 GLY A N 1
ATOM 1387 C CA . GLY A 1 170 ? -4.859 12.941 10.461 1.00 94.25 170 GLY A CA 1
ATOM 1388 C C . GLY A 1 170 ? -6.323 12.483 10.469 1.00 94.25 170 GLY A C 1
ATOM 1389 O O . GLY A 1 170 ? -6.668 11.598 11.241 1.00 94.25 170 GLY A O 1
ATOM 1390 N N . GLN A 1 171 ? -7.170 13.025 9.589 1.00 97.75 171 GLN A N 1
ATOM 1391 C CA . GLN A 1 171 ? -8.587 12.676 9.491 1.00 97.75 171 GLN A CA 1
ATOM 1392 C C . GLN A 1 171 ? -8.837 11.747 8.301 1.00 97.75 171 GLN A C 1
ATOM 1394 O O . GLN A 1 171 ? -8.399 12.019 7.178 1.00 97.75 171 GLN A O 1
ATOM 1399 N N . LEU A 1 172 ? -9.561 10.660 8.534 1.00 98.06 172 LEU A N 1
ATOM 1400 C CA . LEU A 1 172 ? -10.047 9.767 7.498 1.00 98.06 172 LEU A CA 1
ATOM 1401 C C . LEU A 1 172 ? -11.060 10.500 6.623 1.00 98.06 172 LEU A C 1
ATOM 1403 O O . LEU A 1 172 ? -11.976 11.163 7.114 1.00 98.06 172 LEU A O 1
ATOM 1407 N N . ALA A 1 173 ? -10.903 10.363 5.313 1.00 96.38 173 ALA A N 1
ATOM 1408 C CA . ALA A 1 173 ? -11.746 11.027 4.334 1.00 96.38 173 ALA A CA 1
ATOM 1409 C C . ALA A 1 173 ? -12.142 10.056 3.226 1.00 96.38 173 ALA A C 1
ATOM 1411 O O . ALA A 1 173 ? -11.351 9.213 2.803 1.00 96.38 173 ALA A O 1
ATOM 1412 N N . LYS A 1 174 ? -13.370 10.205 2.722 1.00 94.38 174 LYS A N 1
ATOM 1413 C CA . LYS A 1 174 ? -13.771 9.522 1.492 1.00 94.38 174 LYS A CA 1
ATOM 1414 C C . LYS A 1 174 ? -12.967 10.071 0.312 1.00 94.38 174 LYS A C 1
ATOM 1416 O O . LYS A 1 174 ? -12.677 11.270 0.287 1.00 94.38 174 LYS A O 1
ATOM 1421 N N . PRO A 1 175 ? -12.677 9.236 -0.693 1.00 93.81 175 PRO A N 1
ATOM 1422 C CA . PRO A 1 175 ? -12.122 9.728 -1.937 1.00 93.81 175 PRO A CA 1
ATOM 1423 C C . PRO A 1 175 ? -13.128 10.652 -2.637 1.00 93.81 175 PRO A C 1
ATOM 1425 O O . PRO A 1 175 ? -14.336 10.407 -2.643 1.00 93.81 175 PRO A O 1
ATOM 1428 N N . GLU A 1 176 ? -12.623 11.733 -3.221 1.00 88.00 176 GLU A N 1
ATOM 1429 C CA . GLU A 1 176 ? -13.422 12.762 -3.887 1.00 88.00 176 GLU A CA 1
ATOM 1430 C C . GLU A 1 176 ? -13.256 12.659 -5.406 1.00 88.00 176 GLU A C 1
ATOM 1432 O O . GLU A 1 176 ? -12.181 12.322 -5.895 1.00 88.00 176 GLU A O 1
ATOM 1437 N N . LYS A 1 177 ? -14.305 13.008 -6.163 1.00 87.62 177 LYS A N 1
ATOM 1438 C CA . LYS A 1 177 ? -14.261 13.128 -7.636 1.00 87.62 177 LYS A CA 1
ATOM 1439 C C . LYS A 1 177 ? -13.825 11.847 -8.374 1.00 87.62 177 LYS A C 1
ATOM 1441 O O . LYS A 1 177 ? -13.219 11.923 -9.439 1.00 87.62 177 LYS A O 1
ATOM 1446 N N . ILE A 1 178 ? -14.166 10.674 -7.839 1.00 95.19 178 ILE A N 1
ATOM 1447 C CA . ILE A 1 178 ? -13.929 9.386 -8.503 1.00 95.19 178 ILE A CA 1
ATOM 1448 C C . ILE A 1 178 ? -15.171 8.981 -9.301 1.00 95.19 178 ILE A C 1
ATOM 1450 O O . ILE A 1 178 ? -16.273 8.936 -8.755 1.00 95.19 178 ILE A O 1
ATOM 1454 N N . ALA A 1 179 ? -14.995 8.690 -10.590 1.00 93.44 179 ALA A N 1
ATOM 1455 C CA . ALA A 1 179 ? -16.089 8.286 -11.468 1.00 93.44 179 ALA A CA 1
ATOM 1456 C C . ALA A 1 179 ? -16.686 6.926 -11.039 1.00 93.44 179 ALA A C 1
ATOM 1458 O O . A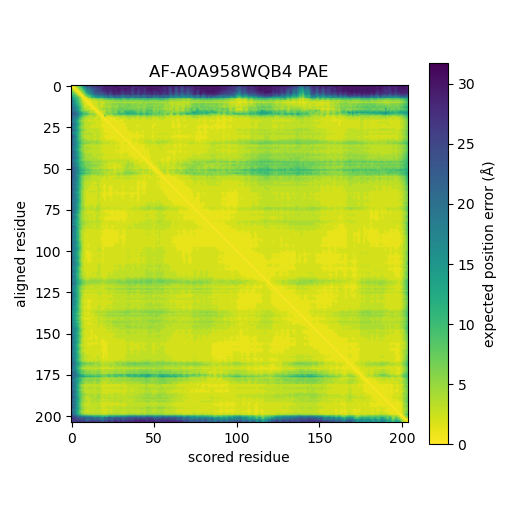LA A 1 179 ? -15.929 6.037 -10.650 1.00 93.44 179 ALA A O 1
ATOM 1459 N N . PRO A 1 180 ? -18.010 6.703 -11.162 1.00 92.62 180 PRO A N 1
ATOM 1460 C CA . PRO A 1 180 ? -18.635 5.426 -10.799 1.00 92.62 180 PRO A CA 1
ATOM 1461 C C . PRO A 1 180 ? -18.024 4.205 -11.501 1.00 92.62 180 PRO A C 1
ATOM 1463 O O . PRO A 1 180 ? -17.898 3.140 -10.899 1.00 92.62 180 PRO A O 1
ATOM 1466 N N . ASP A 1 181 ? -17.594 4.360 -12.756 1.00 93.81 181 ASP A N 1
ATOM 1467 C CA . ASP A 1 181 ? -17.017 3.265 -13.543 1.00 93.81 181 ASP A CA 1
ATOM 1468 C C . ASP A 1 181 ? -15.699 2.735 -12.962 1.00 93.81 181 ASP A C 1
ATOM 1470 O O . ASP A 1 181 ? -15.394 1.551 -13.113 1.00 93.81 181 ASP A O 1
ATOM 1474 N N . PHE A 1 182 ? -14.967 3.563 -12.207 1.00 96.94 182 PHE A N 1
ATOM 1475 C CA . PHE A 1 182 ? -13.802 3.112 -11.449 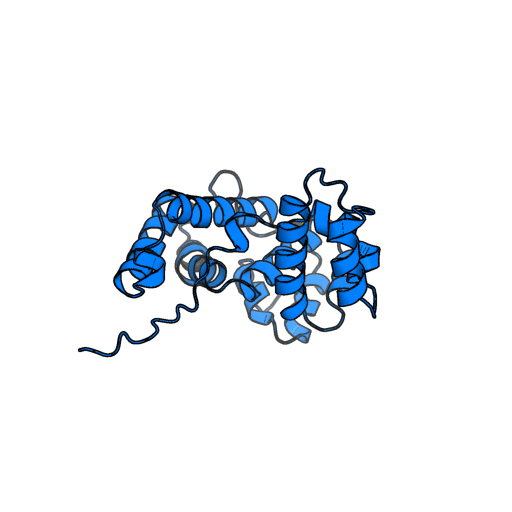1.00 96.94 182 PHE A CA 1
ATOM 1476 C C . PHE A 1 182 ? -14.185 2.042 -10.420 1.00 96.94 182 PHE A C 1
ATOM 1478 O O . PHE A 1 182 ? -13.528 1.011 -10.319 1.00 96.94 182 PHE A O 1
ATOM 1485 N N . TRP A 1 183 ? -15.267 2.254 -9.669 1.00 95.94 183 TRP A N 1
ATOM 1486 C CA . TRP A 1 183 ? -15.719 1.307 -8.646 1.00 95.94 183 TRP A CA 1
ATOM 1487 C C . TRP A 1 183 ? -16.328 0.051 -9.269 1.00 95.94 183 TRP A C 1
ATOM 1489 O O . TRP A 1 183 ? -16.070 -1.059 -8.796 1.00 95.94 183 TRP A O 1
ATOM 1499 N N . LYS A 1 184 ? -17.068 0.208 -10.376 1.00 95.06 184 LYS A N 1
ATOM 1500 C CA . LYS A 1 184 ? -17.624 -0.921 -11.138 1.00 95.06 184 LYS A CA 1
ATOM 1501 C C . LYS A 1 184 ? -16.541 -1.887 -11.604 1.00 95.06 184 LYS A C 1
ATOM 1503 O O . LYS A 1 184 ? -16.775 -3.091 -11.544 1.00 95.06 184 LYS A O 1
ATOM 1508 N N . TYR A 1 185 ? -15.366 -1.389 -12.003 1.00 96.50 185 TYR A N 1
ATOM 1509 C CA . TYR A 1 185 ? -14.230 -2.238 -12.370 1.00 96.50 185 TYR A CA 1
ATOM 1510 C C . TYR A 1 185 ? -13.890 -3.245 -11.258 1.00 96.50 185 TYR A C 1
ATOM 1512 O O . TYR A 1 185 ? -13.826 -4.447 -11.513 1.00 96.50 185 TYR A O 1
ATOM 1520 N N . PHE A 1 186 ? -13.742 -2.785 -10.011 1.00 96.75 186 PHE A N 1
ATOM 1521 C CA . PHE A 1 186 ? -13.424 -3.672 -8.885 1.00 96.75 186 PHE A CA 1
ATOM 1522 C C . PHE A 1 186 ? -14.566 -4.638 -8.574 1.00 96.75 186 PHE A C 1
ATOM 1524 O O . PHE A 1 186 ? -14.317 -5.820 -8.356 1.00 96.75 186 PHE A O 1
ATOM 1531 N N . ILE A 1 187 ? -15.820 -4.181 -8.619 1.00 95.38 187 ILE A N 1
ATOM 1532 C CA . ILE A 1 187 ? -16.989 -5.046 -8.392 1.00 95.38 187 ILE A CA 1
ATOM 1533 C C . ILE A 1 187 ? -17.039 -6.175 -9.433 1.00 95.38 187 ILE A C 1
ATOM 1535 O O . ILE A 1 187 ? -17.172 -7.341 -9.066 1.00 95.38 187 ILE A O 1
ATOM 1539 N N . GLN A 1 188 ? -16.870 -5.851 -10.717 1.00 95.31 188 GLN A N 1
ATOM 1540 C CA . GLN A 1 188 ? -16.884 -6.826 -11.816 1.00 95.31 188 GLN A CA 1
ATOM 1541 C C . GLN A 1 188 ? -15.723 -7.823 -11.744 1.00 95.31 188 GLN A C 1
ATOM 1543 O O . GLN A 1 188 ? -15.861 -8.960 -12.186 1.00 95.31 188 GLN A O 1
ATOM 1548 N N . LYS A 1 189 ? -14.587 -7.420 -11.165 1.00 95.31 189 LYS A N 1
ATOM 1549 C CA . LYS A 1 189 ? -13.430 -8.292 -10.923 1.00 95.31 189 LYS A CA 1
ATOM 1550 C C . LYS A 1 189 ? -13.549 -9.131 -9.642 1.00 95.31 189 LYS A C 1
ATOM 1552 O O . LYS A 1 189 ? -12.611 -9.847 -9.316 1.00 95.31 189 LYS A O 1
ATOM 1557 N N . GLY A 1 190 ? -14.676 -9.064 -8.923 1.00 95.25 190 GLY A N 1
ATOM 1558 C CA . GLY A 1 190 ? -14.880 -9.785 -7.658 1.00 95.25 190 GLY A CA 1
ATOM 1559 C C . GLY A 1 190 ? -14.206 -9.128 -6.447 1.00 95.25 190 GLY A C 1
ATOM 1560 O O . GLY A 1 190 ? -14.158 -9.707 -5.368 1.00 95.25 190 GLY A O 1
ATOM 1561 N N . GLU A 1 191 ? -13.725 -7.896 -6.596 1.00 96.31 191 GLU A N 1
ATOM 1562 C CA . GLU A 1 191 ? -12.945 -7.144 -5.607 1.00 96.31 191 GLU A CA 1
ATOM 1563 C C . GLU A 1 191 ? -13.809 -6.097 -4.878 1.00 96.31 191 GLU A C 1
ATOM 1565 O O . GLU A 1 191 ? -13.348 -5.018 -4.506 1.00 96.31 191 GLU A O 1
ATOM 1570 N N . ALA A 1 192 ? -15.094 -6.396 -4.657 1.00 95.31 192 ALA A N 1
ATOM 1571 C CA . ALA A 1 192 ? -16.049 -5.462 -4.048 1.00 95.31 192 ALA A CA 1
ATOM 1572 C C . ALA A 1 192 ? -15.677 -5.044 -2.610 1.00 95.31 192 ALA A C 1
ATOM 1574 O O . ALA A 1 192 ? -16.162 -4.025 -2.118 1.00 95.31 192 ALA A O 1
ATOM 1575 N N . TRP A 1 193 ? -14.808 -5.801 -1.931 1.00 96.19 193 TRP A N 1
ATOM 1576 C CA . TRP A 1 193 ? -14.250 -5.410 -0.634 1.00 96.19 193 TRP A CA 1
ATOM 1577 C C . TRP A 1 193 ? -13.470 -4.091 -0.721 1.00 96.19 193 TRP A C 1
ATOM 1579 O O . TRP A 1 193 ? -13.448 -3.339 0.250 1.00 96.19 193 TRP A O 1
ATOM 1589 N N . PHE A 1 194 ? -12.875 -3.771 -1.876 1.00 97.69 194 PHE A N 1
ATOM 1590 C CA . PHE A 1 194 ? -12.079 -2.558 -2.037 1.00 97.69 194 PHE A CA 1
ATOM 1591 C C . PHE A 1 194 ? -12.937 -1.285 -2.041 1.00 97.69 194 PHE A C 1
ATOM 1593 O O . PHE A 1 194 ? -12.501 -0.232 -1.577 1.00 97.69 194 PHE A O 1
ATOM 1600 N N . VAL A 1 195 ? -14.192 -1.386 -2.490 1.00 96.31 195 VAL A N 1
ATOM 1601 C CA . VAL A 1 195 ? -15.169 -0.289 -2.391 1.00 96.31 195 VAL A CA 1
ATOM 1602 C C . VAL A 1 195 ? -15.417 0.056 -0.919 1.00 96.31 195 VAL A C 1
ATOM 1604 O O . VAL A 1 195 ? -15.372 1.226 -0.537 1.00 96.31 195 VAL A O 1
ATOM 1607 N N . GLU A 1 196 ? -15.591 -0.966 -0.074 1.00 94.69 196 GLU A N 1
ATOM 1608 C CA . GLU A 1 196 ? -15.727 -0.778 1.375 1.00 94.69 196 GLU A CA 1
ATOM 1609 C C . GLU A 1 196 ? -14.434 -0.272 2.018 1.00 94.69 196 GLU A C 1
ATOM 1611 O O . GLU A 1 196 ? -14.502 0.620 2.863 1.00 94.69 196 GLU A O 1
ATOM 1616 N N . ALA A 1 197 ? -13.273 -0.785 1.588 1.00 97.00 197 ALA A N 1
ATOM 1617 C CA . ALA A 1 197 ? -11.946 -0.308 1.995 1.00 97.00 197 ALA A CA 1
ATOM 1618 C C . ALA A 1 197 ? -11.784 1.206 1.751 1.00 97.00 197 ALA A C 1
ATOM 1620 O O . ALA A 1 197 ? -11.209 1.932 2.556 1.00 97.00 197 ALA A O 1
ATOM 1621 N N . CYS A 1 198 ? -12.392 1.715 0.681 1.00 97.31 198 CYS A N 1
ATOM 1622 C CA . CYS A 1 198 ? -12.421 3.139 0.359 1.00 97.31 198 CYS A CA 1
ATOM 1623 C C . CYS A 1 198 ? -13.578 3.910 1.014 1.00 97.31 198 CYS A C 1
ATOM 1625 O O . CYS A 1 198 ? -13.929 4.995 0.547 1.00 97.31 198 CYS A O 1
ATOM 1627 N N . PHE A 1 199 ? -14.170 3.380 2.089 1.00 95.94 199 PHE A N 1
ATOM 1628 C CA . PHE A 1 199 ? -15.211 4.036 2.888 1.00 95.94 199 PHE A CA 1
ATOM 1629 C C . PHE A 1 199 ? -16.559 4.243 2.173 1.00 95.94 199 PHE A C 1
ATOM 1631 O O . PHE A 1 199 ? -17.384 5.067 2.599 1.00 95.94 199 PHE A O 1
ATOM 1638 N N . LEU A 1 200 ? -16.802 3.498 1.094 1.00 91.94 200 LEU A N 1
ATOM 1639 C CA . LEU A 1 200 ? -18.027 3.550 0.299 1.00 91.94 200 LEU A CA 1
ATOM 1640 C C . LEU A 1 200 ? -18.897 2.309 0.532 1.00 91.94 200 LEU A C 1
ATOM 1642 O O . LEU A 1 200 ? -18.424 1.254 0.945 1.00 91.94 200 LEU A O 1
ATOM 1646 N N . ASN A 1 201 ? -20.195 2.441 0.263 1.00 78.88 201 ASN A N 1
ATOM 1647 C CA . ASN A 1 201 ? -21.119 1.309 0.305 1.00 78.88 201 ASN A CA 1
ATOM 1648 C C . ASN A 1 201 ? -21.108 0.584 -1.046 1.00 78.88 201 ASN A C 1
ATOM 1650 O O . ASN A 1 201 ? -20.986 1.225 -2.084 1.00 78.88 201 ASN A O 1
ATOM 1654 N N . LYS A 1 202 ? -21.325 -0.735 -1.037 1.00 61.00 202 LYS A N 1
ATOM 1655 C CA . LYS A 1 202 ? -21.383 -1.574 -2.250 1.00 61.00 202 LYS A CA 1
ATOM 1656 C C . LYS A 1 202 ? -22.506 -1.211 -3.238 1.00 61.00 202 LYS A C 1
ATOM 1658 O O . LYS A 1 202 ? -22.458 -1.657 -4.375 1.00 61.00 202 LYS A O 1
ATOM 1663 N N . ASN A 1 203 ? -23.489 -0.409 -2.821 1.00 54.09 203 ASN A N 1
ATOM 1664 C CA . ASN A 1 203 ? -24.659 -0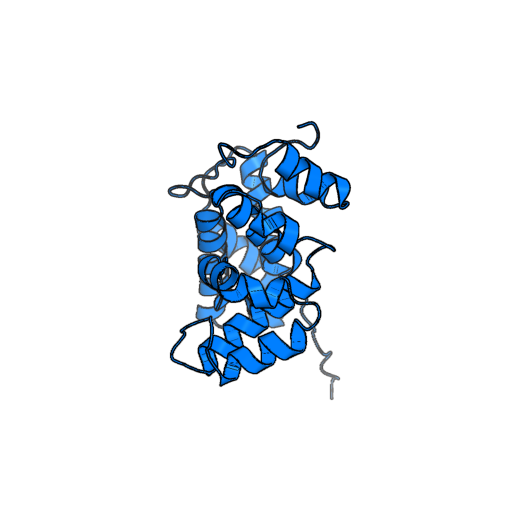.029 -3.625 1.00 54.09 203 ASN A CA 1
ATOM 1665 C C . ASN A 1 203 ? -24.448 1.266 -4.438 1.00 54.09 203 ASN A C 1
ATOM 1667 O O . ASN A 1 203 ? -25.421 1.973 -4.699 1.00 54.09 203 ASN A O 1
ATOM 1671 N N . HIS A 1 204 ? -23.197 1.625 -4.740 1.00 47.50 204 HIS A N 1
ATOM 1672 C CA . HIS A 1 204 ? -22.851 2.882 -5.406 1.00 47.50 204 HIS A CA 1
ATOM 1673 C C . HIS A 1 204 ? -22.840 2.787 -6.934 1.00 47.50 204 HIS A C 1
ATOM 1675 O O . HIS A 1 204 ? -22.499 1.705 -7.461 1.00 47.50 204 HIS A O 1
#

Sequence (204 aa):
MERMMNVESKYSASFIAAALLYQECLRMKEILLSPDFEKRIGQEVEENAVLSVKTRSARKRITQEVRKRQAVAPDGFWSFFFQQPEEAQKLALLFLCLKAYPLMMDFHIEVTLKKWRSKSLELEFFDLQMRLDEIASQDAVVADWSATTHRKTITVYLRTLSEAGLLKKGQLAKPEKIAPDFWKYFIQKGEAWFVEACFLNKNH

Mean predicted aligned error: 4.42 Å

Radius of gyration: 17.78 Å; Cα contacts (8 Å, |Δi|>4): 207; chains: 1; bounding box: 46×47×44 Å

Secondary structure (DSSP, 8-state):
---------S---GGGG-S--HHHHHHTHHHHT-TTHHHHHHHHHHH-SSS--S-HHHHHHHHHHHHHHHHHPPTTHHHHHHHS-HHHHHHHHHHHHHHH-HHHHHIIIIIIIHHHHTT--B--HHHHHHHHHHHHHH-HHHHTS-HHHHHHHHHHHHHHHHHTTSEETTEE----S--HHHHHHHHHTT-THHHHHTT--TT-

pLDDT: mean 93.25, std 11.18, range [36.66, 98.69]

Solvent-accessible surface area (backbone atoms only — not comparable to full-atom values): 11647 Å² total; per-residue (Å²): 136,81,81,78,72,82,77,78,62,84,61,70,71,75,54,54,86,46,56,65,52,62,70,52,52,62,49,38,43,72,40,69,70,34,93,61,30,72,61,48,52,53,48,39,36,77,67,38,79,56,72,71,52,91,48,52,70,58,33,45,52,53,46,50,55,49,51,48,30,55,76,64,48,59,90,63,43,58,66,54,41,76,72,46,57,70,70,52,32,34,40,56,38,46,52,32,48,39,72,56,31,56,49,54,34,45,51,38,56,74,42,52,49,44,29,54,74,72,66,46,38,70,62,56,73,62,66,49,47,56,53,50,52,57,48,27,77,77,32,70,61,63,48,68,48,51,73,68,54,55,51,36,46,52,53,32,49,55,47,31,36,35,71,35,47,38,33,54,95,50,28,56,42,63,71,75,95,68,59,70,68,65,57,48,52,35,43,77,70,71,42,46,65,55,44,45,72,52,74,41,66,86,90,114

Foldseek 3Di:
DDPPPPQDDLADLLCLLPFLCLQVCVQCLVLLPDPPNVVVLVVCLPVVPRNVDPDSVSSVSSSVLVVLLSVQADPCLSVVLVVFDQLLNLLSSVLSVLRSGVLLVCCLPVQVLVCLVVVVFFDDLVSSLVVLVVVLVVGVVSVPDDPVSSSSSSVSSQVSCVSSVQADPRGGDARPPGDPVSQVVCVVSVNNVSCSSRVHDSVD